Protein AF-A0A2X3B2H8-F1 (afdb_monomer)

Radius of gyration: 22.56 Å; Cα contacts (8 Å, |Δi|>4): 554; chains: 1; bounding box: 73×49×59 Å

Mean predicted aligned error: 7.88 Å

pLDDT: mean 84.4, std 15.18, range [26.89, 98.62]

Foldseek 3Di:
DDWDKAFADPVQDLPDPLNVQLLPPVDCHLLVLLVLQVQLDPDDPVPLSVQQVVLSPPSPRRIGTRDFDDKDKDKAQKWKAAQLGFTAHPVRHTDSQADSPADPVRSVVRVVVQVCLVPDDPVNDDDPVSVVLNVQVCCLPPPDPLSVVLLVLQADQVAAEEEQGDNVLVQVLCNLQWRLLQVVVVVVVCVVVVHDHAYEDHACDPVCVVSCVFPPVVSCVLVPPDPVRYRYRGSHMGMGGGYIYMGTNRRHPSSLVSLVSLLVVLADPPDDEPDQAEEAACCVPPPDHDPCSVVVVCCCCVPVVYDYDHPVVHGSSNLLNHQCSHPHYHYPDDSSLSSCCSYVVSDSPPPDDDDDDDDDDD

Structure (mmCIF, N/CA/C/O backbone):
data_AF-A0A2X3B2H8-F1
#
_entry.id   AF-A0A2X3B2H8-F1
#
loop_
_atom_site.group_PDB
_atom_site.id
_atom_site.type_symbol
_atom_site.label_atom_id
_atom_site.label_alt_id
_atom_site.label_comp_id
_atom_site.label_asym_id
_atom_site.label_entity_id
_atom_site.label_seq_id
_atom_site.pdbx_PDB_ins_code
_atom_site.Cartn_x
_atom_site.Cartn_y
_atom_site.Cartn_z
_atom_site.occupancy
_atom_site.B_iso_or_equiv
_atom_site.auth_seq_id
_atom_site.auth_comp_id
_atom_site.auth_asym_id
_atom_site.auth_atom_id
_atom_site.pdbx_PDB_model_num
ATOM 1 N N . MET A 1 1 ? -15.116 17.235 -11.553 1.00 64.19 1 MET A N 1
ATOM 2 C CA . MET A 1 1 ? -14.410 17.455 -10.276 1.00 64.19 1 MET A CA 1
ATOM 3 C C . MET A 1 1 ? -15.255 16.810 -9.208 1.00 64.19 1 MET A C 1
ATOM 5 O O . MET A 1 1 ? -16.458 17.036 -9.219 1.00 64.19 1 MET A O 1
ATOM 9 N N . GLU A 1 2 ? -14.666 15.953 -8.384 1.00 76.06 2 GLU A N 1
ATOM 10 C CA . GLU A 1 2 ? -15.406 15.269 -7.326 1.00 76.06 2 GLU A CA 1
ATOM 11 C C . GLU A 1 2 ? -15.350 16.111 -6.047 1.00 76.06 2 GLU A C 1
ATOM 13 O O . GLU A 1 2 ? -14.304 16.647 -5.684 1.00 76.06 2 GLU A O 1
ATOM 18 N N . ILE A 1 3 ? -16.495 16.259 -5.386 1.00 82.19 3 ILE A N 1
ATOM 19 C CA . ILE A 1 3 ? -16.625 16.943 -4.100 1.00 82.19 3 ILE A CA 1
ATOM 20 C C . ILE A 1 3 ? -17.168 15.914 -3.115 1.00 82.19 3 ILE A C 1
ATOM 22 O O . ILE A 1 3 ? -18.206 15.299 -3.366 1.00 82.19 3 ILE A O 1
ATOM 26 N N . LEU A 1 4 ? -16.477 15.734 -1.991 1.00 82.94 4 LEU A N 1
ATOM 27 C CA . LEU A 1 4 ? -16.984 14.958 -0.870 1.00 82.94 4 LEU A CA 1
ATOM 28 C C . LEU A 1 4 ? -17.800 15.878 0.034 1.00 82.94 4 LEU A C 1
ATOM 30 O O . LEU A 1 4 ? -17.254 16.774 0.676 1.00 82.94 4 LEU A O 1
ATOM 34 N N . THR A 1 5 ? -19.101 15.622 0.129 1.00 86.19 5 THR A N 1
ATOM 35 C CA . THR A 1 5 ? -19.966 16.323 1.078 1.00 86.19 5 THR A CA 1
ATOM 36 C C . THR A 1 5 ? -19.960 15.601 2.422 1.00 86.19 5 THR A C 1
ATOM 38 O O . THR A 1 5 ? -20.491 14.495 2.547 1.00 86.19 5 THR A O 1
ATOM 41 N N . ILE A 1 6 ? -19.408 16.240 3.453 1.00 84.38 6 ILE A N 1
ATOM 42 C CA . ILE A 1 6 ? -19.521 15.770 4.837 1.00 84.38 6 ILE A CA 1
ATOM 43 C C . ILE A 1 6 ? -20.674 16.500 5.515 1.00 84.38 6 ILE A C 1
ATOM 45 O O . ILE A 1 6 ? -20.677 17.725 5.591 1.00 84.38 6 ILE A O 1
ATOM 49 N N . LYS A 1 7 ? -21.632 15.739 6.059 1.00 89.06 7 LYS A N 1
ATOM 50 C CA . LYS A 1 7 ? -22.729 16.267 6.877 1.00 89.06 7 LYS A CA 1
ATOM 51 C C . LYS A 1 7 ? -22.585 15.819 8.328 1.00 89.06 7 LYS A C 1
ATOM 53 O O . LYS A 1 7 ? -22.690 14.632 8.632 1.00 89.06 7 LYS A O 1
ATOM 58 N N . ILE A 1 8 ? -22.419 16.778 9.231 1.00 85.88 8 ILE A N 1
ATOM 59 C CA . ILE A 1 8 ? -22.395 16.534 10.672 1.00 85.88 8 ILE A CA 1
ATOM 60 C C . ILE A 1 8 ? -23.821 16.348 11.178 1.00 85.88 8 ILE A C 1
ATOM 62 O O . ILE A 1 8 ? -24.691 17.192 10.963 1.00 85.88 8 ILE A O 1
ATOM 66 N N . ASN A 1 9 ? -24.058 15.229 11.861 1.00 84.94 9 ASN A N 1
ATOM 67 C CA . ASN A 1 9 ? -25.374 14.887 12.384 1.00 84.94 9 ASN A CA 1
ATOM 68 C C . ASN A 1 9 ? -25.854 15.928 13.408 1.00 84.94 9 ASN A C 1
ATOM 70 O O . ASN A 1 9 ? -25.083 16.350 14.271 1.00 84.94 9 ASN A O 1
ATOM 74 N N . ASP A 1 10 ? -27.138 16.286 13.361 1.00 87.69 10 ASP A N 1
ATOM 75 C CA . ASP A 1 10 ? -27.751 17.261 14.276 1.00 87.69 10 ASP A CA 1
ATOM 76 C C . ASP A 1 10 ? -27.688 16.831 15.748 1.00 87.69 10 ASP A C 1
ATOM 78 O O . ASP A 1 10 ? -27.752 17.663 16.648 1.00 87.69 10 ASP A O 1
ATOM 82 N N . LYS A 1 11 ? -27.467 15.534 15.999 1.00 88.25 11 LYS A N 1
ATOM 83 C CA . LYS A 1 11 ? -27.213 14.978 17.333 1.00 88.25 11 LYS A CA 1
ATOM 84 C C . LYS A 1 11 ? -25.879 15.392 17.947 1.00 88.25 11 LYS A C 1
ATOM 86 O O . LYS A 1 11 ? -25.702 15.158 19.134 1.00 88.25 11 LYS A O 1
ATOM 91 N N . ILE A 1 12 ? -24.945 15.938 17.168 1.00 85.50 12 ILE A N 1
ATOM 92 C CA . ILE A 1 12 ? -23.677 16.469 17.675 1.00 85.50 12 ILE A CA 1
ATOM 93 C C . ILE A 1 12 ? -23.891 17.966 17.969 1.00 85.50 12 ILE A C 1
ATOM 95 O O . ILE A 1 12 ? -24.077 18.747 17.021 1.00 85.50 12 ILE A O 1
ATOM 99 N N . PRO A 1 13 ? -23.908 18.381 19.252 1.00 89.62 13 PRO A N 1
ATOM 100 C CA . PRO A 1 13 ? -24.106 19.776 19.638 1.00 89.62 13 PRO A CA 1
ATOM 101 C C . PRO A 1 13 ? -22.947 20.664 19.179 1.00 89.62 13 PRO A C 1
ATOM 103 O O . PRO A 1 13 ? -21.795 20.233 19.189 1.00 89.62 13 PRO A O 1
ATOM 106 N N . PHE A 1 14 ? -23.233 21.917 18.818 1.00 88.31 14 PHE A N 1
ATOM 107 C CA . PHE A 1 14 ? -22.214 22.874 18.353 1.00 88.31 14 PHE A CA 1
ATOM 108 C C . PHE A 1 14 ? -21.137 23.180 19.410 1.00 88.31 14 PHE A C 1
ATOM 110 O O . PHE A 1 14 ? -20.013 23.550 19.077 1.00 88.31 14 PHE A O 1
ATOM 117 N N . ASP A 1 15 ? -21.481 23.049 20.686 1.00 87.94 15 ASP A N 1
ATOM 118 C CA . ASP A 1 15 ? -20.627 23.313 21.841 1.00 87.94 15 ASP A CA 1
ATOM 119 C C . ASP A 1 15 ? -19.861 22.078 22.341 1.00 87.94 15 ASP A C 1
ATOM 121 O O . ASP A 1 15 ? -18.976 22.223 23.193 1.00 87.94 15 ASP A O 1
ATOM 125 N N . SER A 1 16 ? -20.136 20.899 21.777 1.00 88.00 16 SER A N 1
ATOM 126 C CA . SER A 1 16 ? -19.435 19.654 22.098 1.00 88.00 16 SER A CA 1
ATOM 127 C C . SER A 1 16 ? -17.955 19.691 21.695 1.00 88.00 16 SER A C 1
ATOM 129 O O . SER A 1 16 ? -17.546 20.432 20.792 1.00 88.00 16 SER A O 1
ATOM 131 N N . LEU A 1 17 ? -17.132 18.889 22.376 1.00 83.38 17 LEU A N 1
ATOM 132 C CA . LEU A 1 17 ? -15.704 18.773 22.063 1.00 83.38 17 LEU A CA 1
ATOM 133 C C . LEU A 1 17 ? -15.495 18.146 20.683 1.00 83.38 17 LEU A C 1
ATOM 135 O O . LEU A 1 17 ? -14.617 18.575 19.939 1.00 83.38 17 LEU A O 1
ATOM 139 N N . GLU A 1 18 ? -16.343 17.186 20.326 1.00 81.19 18 GLU A N 1
ATOM 140 C CA . GLU A 1 18 ? -16.384 16.529 19.028 1.00 81.19 18 GLU A CA 1
ATOM 141 C C . GLU A 1 18 ? -16.570 17.564 17.922 1.00 81.19 18 GLU A C 1
ATOM 143 O O . GLU A 1 18 ? -15.759 17.636 17.000 1.00 81.19 18 GLU A O 1
ATOM 148 N N . TYR A 1 19 ? -17.578 18.430 18.050 1.00 82.88 19 TYR A N 1
ATOM 149 C CA . TYR A 1 19 ? -17.860 19.446 17.044 1.00 82.88 19 TYR A CA 1
ATOM 150 C C . TYR A 1 19 ? -16.743 20.482 16.919 1.00 82.88 19 TYR A C 1
ATOM 152 O O . TYR A 1 19 ? -16.319 20.820 15.813 1.00 82.88 19 TYR A O 1
ATOM 160 N N . LYS A 1 20 ? -16.232 20.966 18.057 1.00 82.94 20 LYS A N 1
ATOM 161 C CA . LYS A 1 20 ? -15.119 21.923 18.091 1.00 82.94 20 LYS A CA 1
ATOM 162 C C . LYS A 1 20 ? -13.852 21.335 17.467 1.00 82.94 20 LYS A C 1
ATOM 164 O O . LYS A 1 20 ? -13.145 22.050 16.765 1.00 82.94 20 LYS A O 1
ATOM 169 N N . SER A 1 21 ? -13.594 20.039 17.663 1.00 78.56 21 SER A N 1
ATOM 170 C CA . SER A 1 21 ? -12.392 19.377 17.142 1.00 78.56 21 SER A CA 1
ATOM 171 C C . SER A 1 21 ? -12.317 19.326 15.613 1.00 78.56 21 SER A C 1
ATOM 173 O O . SER A 1 21 ? -11.219 19.358 15.068 1.00 78.56 21 SER A O 1
ATOM 175 N N . LEU A 1 22 ? -13.459 19.324 14.913 1.00 72.81 22 LEU A N 1
ATOM 176 C CA . LEU A 1 22 ? -13.512 19.335 13.442 1.00 72.81 22 LEU A CA 1
ATOM 177 C C . LEU A 1 22 ? -12.922 20.616 12.831 1.00 72.81 22 LEU A C 1
ATOM 179 O O . LEU A 1 22 ? -12.554 20.628 11.656 1.00 72.81 22 LEU A O 1
ATOM 183 N N . ARG A 1 23 ? -12.866 21.685 13.630 1.00 70.50 23 ARG A N 1
ATOM 184 C CA . ARG A 1 23 ? -12.464 23.043 13.241 1.00 70.50 23 ARG A CA 1
ATOM 185 C C . ARG A 1 23 ? -11.241 23.540 14.001 1.00 70.50 23 ARG A C 1
ATOM 187 O O . ARG A 1 23 ? -10.906 24.714 13.915 1.00 70.50 23 ARG A O 1
ATOM 194 N N . ASP A 1 24 ? -10.624 22.672 14.792 1.00 72.44 24 ASP A N 1
ATOM 195 C CA . ASP A 1 24 ? -9.432 23.020 15.546 1.00 72.44 24 ASP A CA 1
ATOM 196 C C . ASP A 1 24 ? -8.256 23.152 14.574 1.00 72.44 24 ASP A C 1
ATOM 198 O O . ASP A 1 24 ? -7.772 22.158 14.030 1.00 72.44 24 ASP A O 1
ATOM 202 N N . GLU A 1 25 ? -7.818 24.389 14.345 1.00 65.88 25 GLU A N 1
ATOM 203 C CA . GLU A 1 25 ? -6.697 24.722 13.458 1.00 65.88 25 GLU A CA 1
ATOM 204 C C . GLU A 1 25 ? -5.376 24.088 13.923 1.00 65.88 25 GLU A C 1
ATOM 206 O O . GLU A 1 25 ? -4.474 23.882 13.115 1.00 65.88 25 GLU A O 1
ATOM 211 N N . ASN A 1 26 ? -5.269 23.719 15.208 1.00 65.38 26 ASN A N 1
ATOM 212 C CA . ASN A 1 26 ? -4.087 23.056 15.761 1.00 65.38 26 ASN A CA 1
ATOM 213 C C . ASN A 1 26 ? -4.102 21.533 15.569 1.00 65.38 26 ASN A C 1
ATOM 215 O O . ASN A 1 26 ? -3.138 20.857 15.933 1.00 65.38 26 ASN A O 1
ATOM 219 N N . LYS A 1 27 ? -5.191 20.967 15.038 1.00 65.50 27 LYS A N 1
ATOM 220 C CA . LYS A 1 27 ? -5.318 19.532 14.761 1.00 65.50 27 LYS A CA 1
ATOM 221 C C . LYS A 1 27 ? -5.285 19.281 13.261 1.00 65.50 27 LYS A C 1
ATOM 223 O O . LYS A 1 27 ? -5.570 20.161 12.453 1.00 65.50 27 LYS A O 1
ATOM 228 N N . HIS A 1 28 ? -4.985 18.042 12.873 1.00 63.53 28 HIS A N 1
ATOM 229 C CA . HIS A 1 28 ? -5.178 17.570 11.500 1.00 63.53 28 HIS A CA 1
ATOM 230 C C . HIS A 1 28 ? -6.684 17.463 11.179 1.00 63.53 28 HIS A C 1
ATOM 232 O O . HIS A 1 28 ? -7.234 16.374 11.048 1.00 63.53 28 HIS A O 1
ATOM 238 N N . GLY A 1 29 ? -7.363 18.610 11.121 1.00 67.06 29 GLY A N 1
ATOM 239 C CA . GLY A 1 29 ? -8.790 18.733 10.852 1.00 67.06 29 GLY A CA 1
ATOM 240 C C . GLY A 1 29 ? -9.123 18.633 9.364 1.00 67.06 29 GLY A C 1
ATOM 241 O O . GLY A 1 29 ? -8.260 18.399 8.514 1.00 67.06 29 GLY A O 1
ATOM 242 N N . ILE A 1 30 ? -10.399 18.857 9.044 1.00 71.94 30 ILE A N 1
ATOM 243 C CA . ILE A 1 30 ? -10.940 18.738 7.680 1.00 71.94 30 ILE A CA 1
ATOM 244 C C . ILE A 1 30 ? -10.166 19.617 6.686 1.00 71.94 30 ILE A C 1
ATOM 246 O O . ILE A 1 30 ? -9.825 19.158 5.597 1.00 71.94 30 ILE A O 1
ATOM 250 N N . LEU A 1 31 ? -9.831 20.851 7.081 1.00 69.44 31 LEU A N 1
ATOM 251 C CA . LEU A 1 31 ? -9.093 21.786 6.230 1.00 69.44 31 LEU A CA 1
ATOM 252 C C . LEU A 1 31 ? -7.681 21.288 5.921 1.00 69.44 31 LEU A C 1
ATOM 254 O O . LEU A 1 31 ? -7.255 21.301 4.772 1.00 69.44 31 LEU A O 1
ATOM 258 N N . HIS A 1 32 ? -6.966 20.799 6.937 1.00 72.06 32 HIS A N 1
ATOM 259 C CA . HIS A 1 32 ? -5.622 20.258 6.762 1.00 72.06 32 HIS A CA 1
ATOM 260 C C . HIS A 1 32 ? -5.644 19.021 5.856 1.00 72.06 32 HIS A C 1
ATOM 262 O O . HIS A 1 32 ? -4.783 18.878 4.994 1.00 72.06 32 HIS A O 1
ATOM 268 N N . ALA A 1 33 ? -6.631 18.134 6.018 1.00 68.94 33 ALA A N 1
ATOM 269 C CA . ALA A 1 33 ? -6.821 16.983 5.138 1.00 68.94 33 ALA A CA 1
ATOM 270 C C . ALA A 1 33 ? -7.074 17.412 3.680 1.00 68.94 33 ALA A C 1
ATOM 272 O O . ALA A 1 33 ? -6.418 16.900 2.772 1.00 68.94 33 ALA A O 1
ATOM 273 N N . ALA A 1 34 ? -7.949 18.399 3.468 1.00 70.81 34 ALA A N 1
ATOM 274 C CA . ALA A 1 34 ? -8.248 18.953 2.151 1.00 70.81 34 ALA A CA 1
ATOM 275 C C . ALA A 1 34 ? -7.025 19.621 1.505 1.00 70.81 34 ALA A C 1
ATOM 277 O O . ALA A 1 34 ? -6.717 19.326 0.357 1.00 70.81 34 ALA A O 1
ATOM 278 N N . TYR A 1 35 ? -6.278 20.448 2.244 1.00 69.94 35 TYR A N 1
ATOM 279 C CA . TYR A 1 35 ? -5.044 21.077 1.758 1.00 69.94 35 TYR A CA 1
ATOM 280 C C . TYR A 1 35 ? -3.958 20.058 1.432 1.00 69.94 35 TYR A C 1
ATOM 282 O O . TYR A 1 35 ? -3.281 20.160 0.410 1.00 69.94 35 TYR A O 1
ATOM 290 N N . TYR A 1 36 ? -3.806 19.041 2.278 1.00 67.06 36 TYR A N 1
ATOM 291 C CA . TYR A 1 36 ? -2.850 17.972 2.027 1.00 67.06 36 TYR A CA 1
ATOM 292 C C . TYR A 1 36 ? -3.210 17.183 0.763 1.00 67.06 36 TYR A C 1
ATOM 294 O O . TYR A 1 36 ? -2.321 16.828 -0.005 1.00 67.06 36 TYR A O 1
ATOM 302 N N . GLY A 1 37 ? -4.505 16.933 0.532 1.00 62.69 37 GLY A N 1
ATOM 303 C CA . GLY A 1 37 ? -5.024 16.382 -0.721 1.00 62.69 37 GLY A CA 1
ATOM 304 C C . GLY A 1 37 ? -4.905 17.347 -1.907 1.00 62.69 37 GLY A C 1
ATOM 305 O O . GLY A 1 37 ? -4.707 16.911 -3.034 1.00 62.69 37 GLY A O 1
ATOM 306 N N . ALA A 1 38 ? -4.983 18.658 -1.682 1.00 59.19 38 ALA A N 1
ATOM 307 C CA . ALA A 1 38 ? -4.857 19.668 -2.728 1.00 59.19 38 ALA A CA 1
ATOM 308 C C . ALA A 1 38 ? -3.441 19.733 -3.307 1.00 59.19 38 ALA A C 1
ATOM 310 O O . ALA A 1 38 ? -3.270 19.740 -4.523 1.00 59.19 38 ALA A O 1
ATOM 311 N N . ASN A 1 39 ? -2.435 19.659 -2.435 1.00 60.81 39 ASN A N 1
ATOM 312 C CA . ASN A 1 39 ? -1.020 19.743 -2.798 1.00 60.81 39 ASN A CA 1
ATOM 313 C C . ASN A 1 39 ? -0.466 18.474 -3.474 1.00 60.81 39 ASN A C 1
ATOM 315 O O . ASN A 1 39 ? 0.738 18.375 -3.706 1.00 60.81 39 ASN A O 1
ATOM 319 N N . THR A 1 40 ? -1.303 17.474 -3.771 1.00 58.94 40 THR A N 1
ATOM 320 C CA . THR A 1 40 ? -0.878 16.248 -4.470 1.00 58.94 40 THR A CA 1
ATOM 321 C C . THR A 1 40 ? -0.840 16.405 -5.991 1.00 58.94 40 THR A C 1
ATOM 323 O O . THR A 1 40 ? -0.353 15.515 -6.689 1.00 58.94 40 THR A O 1
ATOM 326 N N . THR A 1 41 ? -1.343 17.529 -6.506 1.00 61.75 41 THR A N 1
ATOM 327 C CA . THR A 1 41 ? -1.455 17.835 -7.936 1.00 61.75 41 THR A CA 1
ATOM 328 C C . THR A 1 41 ? -1.178 19.313 -8.194 1.00 61.75 41 THR A C 1
ATOM 330 O O . THR A 1 41 ? -1.512 20.138 -7.352 1.00 61.75 41 THR A O 1
ATOM 333 N N . ASN A 1 42 ? -0.714 19.664 -9.394 1.00 63.75 42 ASN A N 1
ATOM 334 C CA . ASN A 1 42 ? -0.556 21.061 -9.830 1.00 63.75 42 ASN A CA 1
ATOM 335 C C . ASN A 1 42 ? -1.877 21.714 -10.299 1.00 63.75 42 ASN A C 1
ATOM 337 O O . ASN A 1 42 ? -1.853 22.657 -11.087 1.00 63.75 42 ASN A O 1
ATOM 341 N N . GLU A 1 43 ? -3.031 21.187 -9.887 1.00 69.75 43 GLU A N 1
ATOM 342 C CA . GLU A 1 43 ? -4.330 21.765 -10.239 1.00 69.75 43 GLU A CA 1
ATOM 343 C C . GLU A 1 43 ? -4.610 22.999 -9.372 1.00 69.75 43 GLU A C 1
ATOM 345 O O . GLU A 1 43 ? -4.495 22.933 -8.148 1.00 69.75 43 GLU A O 1
ATOM 350 N N . ASP A 1 44 ? -5.020 24.108 -9.998 1.00 76.38 44 ASP A N 1
ATOM 351 C CA . ASP A 1 44 ? -5.541 25.265 -9.266 1.00 76.38 44 ASP A CA 1
ATOM 352 C C . ASP A 1 44 ? -6.908 24.913 -8.670 1.00 76.38 44 ASP A C 1
ATOM 354 O O . ASP A 1 44 ? -7.828 24.508 -9.382 1.00 76.38 44 ASP A O 1
ATOM 358 N N . ARG A 1 45 ? -7.003 25.031 -7.344 1.00 76.25 45 ARG A N 1
ATOM 359 C CA . ARG A 1 45 ? -8.194 24.729 -6.535 1.00 76.25 45 ARG A CA 1
ATOM 360 C C . ARG A 1 45 ? -8.504 25.846 -5.548 1.00 76.25 45 ARG A C 1
ATOM 362 O O . ARG A 1 45 ? -9.110 25.622 -4.499 1.00 76.25 45 ARG A O 1
ATOM 369 N N . SER A 1 46 ? -8.016 27.049 -5.841 1.00 81.56 46 SER A N 1
ATOM 370 C CA . SER A 1 46 ? -8.098 28.187 -4.927 1.00 81.56 46 SER A CA 1
ATOM 371 C C . SER A 1 46 ? -9.552 28.529 -4.594 1.00 81.56 46 SER A C 1
ATOM 373 O O . SER A 1 46 ? -9.858 28.880 -3.458 1.00 81.56 46 SER A O 1
ATOM 375 N N . GLN A 1 47 ? -10.471 28.369 -5.553 1.00 85.31 47 GLN A N 1
ATOM 376 C CA . GLN A 1 47 ? -11.891 28.660 -5.349 1.00 85.31 47 GLN A CA 1
ATOM 377 C C . GLN A 1 47 ? -12.562 27.647 -4.414 1.00 85.31 47 GLN A C 1
ATOM 379 O O . GLN A 1 47 ? -13.257 28.035 -3.478 1.00 85.31 47 GLN A O 1
ATOM 384 N N . GLU A 1 48 ? -12.337 26.352 -4.622 1.00 85.31 48 GLU A N 1
ATOM 385 C CA . GLU A 1 48 ? -12.929 25.283 -3.816 1.00 85.31 48 GLU A CA 1
ATOM 386 C C . GLU A 1 48 ? -12.384 25.285 -2.392 1.00 85.31 48 GLU A C 1
ATOM 388 O O . GLU A 1 48 ? -13.136 25.120 -1.430 1.00 85.31 48 GLU A O 1
ATOM 393 N N . LEU A 1 49 ? -11.077 25.514 -2.250 1.00 84.38 49 LEU A N 1
ATOM 394 C CA . LEU A 1 49 ? -10.453 25.683 -0.944 1.00 84.38 49 LEU A CA 1
ATOM 395 C C . LEU A 1 49 ? -11.026 26.910 -0.233 1.00 84.38 49 LEU A C 1
ATOM 397 O O . LEU A 1 49 ? -11.349 26.816 0.948 1.00 84.38 49 LEU A O 1
ATOM 401 N N . GLN A 1 50 ? -11.269 28.013 -0.949 1.00 87.69 50 GLN A N 1
ATOM 402 C CA . GLN A 1 50 ? -11.903 29.192 -0.363 1.00 87.69 50 GLN A CA 1
ATOM 403 C C . GLN A 1 50 ? -13.335 28.917 0.123 1.00 87.69 50 GLN A C 1
ATOM 405 O O . GLN A 1 50 ? -13.726 29.427 1.175 1.00 87.69 50 GLN A O 1
ATOM 410 N N . ILE A 1 51 ? -14.113 28.111 -0.610 1.00 88.69 51 ILE A N 1
ATOM 411 C CA . ILE A 1 51 ? -15.451 27.673 -0.180 1.00 88.69 51 ILE A CA 1
ATOM 412 C C . ILE A 1 51 ? -15.347 26.878 1.124 1.00 88.69 51 ILE A C 1
ATOM 414 O O . ILE A 1 51 ? -16.000 27.236 2.104 1.00 88.69 51 ILE A O 1
ATOM 418 N N . LEU A 1 52 ? -14.483 25.859 1.168 1.00 87.88 52 LEU A N 1
ATOM 419 C CA . LEU A 1 52 ? -14.298 25.035 2.363 1.00 87.88 52 LEU A CA 1
ATOM 420 C C . LEU A 1 52 ? -13.813 25.860 3.565 1.00 87.88 52 LEU A C 1
ATOM 422 O O . LEU A 1 52 ? -14.276 25.665 4.688 1.00 87.88 52 LEU A O 1
ATOM 426 N N . GLU A 1 53 ? -12.905 26.811 3.350 1.00 87.38 53 GLU A N 1
ATOM 427 C CA . GLU A 1 53 ? -12.464 27.731 4.397 1.00 87.38 53 GLU A CA 1
ATOM 428 C C . GLU A 1 53 ? -13.613 28.561 4.968 1.00 87.38 53 GLU A C 1
ATOM 430 O O . GLU A 1 53 ? -13.700 28.742 6.184 1.00 87.38 53 GLU A O 1
ATOM 435 N N . ASN A 1 54 ? -14.495 29.069 4.106 1.00 90.00 54 ASN A N 1
ATOM 436 C CA . ASN A 1 54 ? -15.654 29.846 4.534 1.00 90.00 54 ASN A CA 1
ATOM 437 C C . ASN A 1 54 ? -16.624 28.984 5.355 1.00 90.00 54 ASN A C 1
ATOM 439 O O . ASN A 1 54 ? -17.121 29.433 6.388 1.00 90.00 54 ASN A O 1
ATOM 443 N N . GLU A 1 55 ? -16.835 27.729 4.954 1.00 90.44 55 GLU A N 1
ATOM 444 C CA . GLU A 1 55 ? -17.657 26.762 5.692 1.00 90.44 55 GLU A CA 1
ATOM 445 C C . GLU A 1 55 ? -17.062 26.419 7.063 1.00 90.44 55 GLU A C 1
ATOM 447 O O . GLU A 1 55 ? -17.783 26.323 8.054 1.00 90.44 55 GLU A O 1
ATOM 452 N N . ILE A 1 56 ? -15.741 26.272 7.162 1.00 85.31 56 ILE A N 1
ATOM 453 C CA . ILE A 1 56 ? -15.061 25.984 8.433 1.00 85.31 56 ILE A CA 1
ATOM 454 C C . ILE A 1 56 ? -15.103 27.186 9.382 1.00 85.31 56 ILE A C 1
ATOM 456 O O . ILE A 1 56 ? -15.287 27.000 10.590 1.00 85.31 56 ILE A O 1
ATOM 460 N N . LYS A 1 57 ? -15.005 28.408 8.845 1.00 87.12 57 LYS A N 1
ATOM 461 C CA . LYS A 1 57 ? -15.142 29.659 9.610 1.00 87.12 57 LYS A CA 1
ATOM 462 C C . LYS A 1 57 ? -16.570 29.885 10.118 1.00 87.12 57 LYS A C 1
ATOM 464 O O . LYS A 1 57 ? -16.743 30.466 11.194 1.00 87.12 57 LYS A O 1
ATOM 469 N N . ASP A 1 58 ? -17.595 29.421 9.401 1.00 89.38 58 ASP A N 1
ATOM 470 C CA . ASP A 1 58 ? -18.979 29.519 9.868 1.00 89.38 58 ASP A CA 1
ATOM 471 C C . ASP A 1 58 ? -19.218 28.606 11.079 1.00 89.38 58 ASP A C 1
ATOM 473 O O . ASP A 1 58 ? -19.321 27.380 10.985 1.00 89.38 58 ASP A O 1
ATOM 477 N N . LYS A 1 59 ? -19.421 29.226 12.249 1.00 86.25 59 LYS A N 1
ATOM 478 C CA . LYS A 1 59 ? -19.644 28.516 13.512 1.00 86.25 59 LYS A CA 1
ATOM 479 C C . LYS A 1 59 ? -20.873 27.594 13.506 1.00 86.25 59 LYS A C 1
ATOM 481 O O . LYS A 1 59 ? -20.921 26.683 14.335 1.00 86.25 59 LYS A O 1
ATOM 486 N N . LYS A 1 60 ? -21.813 27.767 12.575 1.00 88.81 60 LYS A N 1
ATOM 487 C CA . LYS A 1 60 ? -23.049 26.981 12.462 1.00 88.81 60 LYS A CA 1
ATOM 488 C C . LYS A 1 60 ? -23.078 26.018 11.266 1.00 88.81 60 LYS A C 1
ATOM 490 O O . LYS A 1 60 ? -24.023 25.235 11.167 1.00 88.81 60 LYS A O 1
ATOM 495 N N . ALA A 1 61 ? -22.057 26.011 10.407 1.00 89.88 61 ALA A N 1
ATOM 496 C CA . ALA A 1 61 ? -21.996 25.116 9.252 1.00 89.88 61 ALA A CA 1
ATOM 497 C C . ALA A 1 61 ? -21.912 23.635 9.645 1.00 89.88 61 ALA A C 1
ATOM 499 O O . ALA A 1 61 ? -20.944 23.198 10.267 1.00 89.88 61 ALA A O 1
ATOM 500 N N . ARG A 1 62 ? -22.909 22.852 9.225 1.00 89.12 62 ARG A N 1
ATOM 501 C CA . ARG A 1 62 ? -22.961 21.388 9.400 1.00 89.12 62 ARG A CA 1
ATOM 502 C C . ARG A 1 62 ? -22.606 20.611 8.138 1.00 89.12 62 ARG A C 1
ATOM 504 O O . ARG A 1 62 ? -22.595 19.383 8.175 1.00 89.12 62 ARG A O 1
ATOM 511 N N . ILE A 1 63 ? -22.388 21.311 7.033 1.00 90.56 63 ILE A N 1
ATOM 512 C CA . ILE A 1 63 ? -22.091 20.731 5.730 1.00 90.56 63 ILE A CA 1
ATOM 513 C C . ILE A 1 63 ? -20.749 21.298 5.288 1.00 90.56 63 ILE A C 1
ATOM 515 O O . ILE A 1 63 ? -20.561 22.510 5.351 1.00 90.56 63 ILE A O 1
ATOM 519 N N . PHE A 1 64 ? -19.849 20.412 4.876 1.00 88.00 64 PHE A N 1
ATOM 520 C CA . PHE A 1 64 ? -18.535 20.761 4.355 1.00 88.00 64 PHE A CA 1
ATOM 521 C C . PHE A 1 64 ? -18.356 20.135 2.977 1.00 88.00 64 PHE A C 1
ATOM 523 O O . PHE A 1 64 ? -18.604 18.936 2.809 1.00 88.00 64 PHE A O 1
ATOM 530 N N . HIS A 1 65 ? -17.911 20.931 2.013 1.00 88.19 65 HIS A N 1
ATOM 531 C CA . HIS A 1 65 ? -17.615 20.509 0.652 1.00 88.19 65 HIS A CA 1
ATOM 532 C C . HIS A 1 65 ? -16.107 20.372 0.492 1.00 88.19 65 HIS A C 1
ATOM 534 O O . HIS A 1 65 ? -15.384 21.341 0.279 1.00 88.19 65 HIS A O 1
ATOM 540 N N . ILE A 1 66 ? -15.622 19.140 0.617 1.00 84.31 66 ILE A N 1
ATOM 541 C CA . ILE A 1 66 ? -14.196 18.846 0.532 1.00 84.31 66 ILE A CA 1
ATOM 542 C C . ILE A 1 66 ? -13.847 18.549 -0.928 1.00 84.31 66 ILE A C 1
ATOM 544 O O . ILE A 1 66 ? -14.359 17.565 -1.474 1.00 84.31 66 ILE A O 1
ATOM 548 N N . PRO A 1 67 ? -12.979 19.348 -1.571 1.00 80.19 67 PRO A N 1
ATOM 549 C CA . PRO A 1 67 ? -12.509 19.031 -2.910 1.00 80.19 67 PRO A CA 1
ATOM 550 C C . PRO A 1 67 ? -11.678 17.744 -2.879 1.00 80.19 67 PRO A C 1
ATOM 552 O O . PRO A 1 67 ? -10.735 17.616 -2.095 1.00 80.19 67 PRO A O 1
ATOM 555 N N . ILE A 1 68 ? -12.031 16.785 -3.735 1.00 78.44 68 ILE A N 1
ATOM 556 C CA . ILE A 1 68 ? -11.298 15.527 -3.892 1.00 78.44 68 ILE A CA 1
ATOM 557 C C . ILE A 1 68 ? -10.272 15.710 -5.021 1.00 78.44 68 ILE A C 1
ATOM 559 O O . ILE A 1 68 ? -10.664 16.089 -6.133 1.00 78.44 68 ILE A O 1
ATOM 563 N N . PRO A 1 69 ? -8.972 15.452 -4.784 1.00 73.75 69 PRO A N 1
ATOM 564 C CA . PRO A 1 69 ? -7.975 15.509 -5.837 1.00 73.75 69 PRO A CA 1
ATOM 565 C C . PRO A 1 69 ? -8.280 14.558 -6.986 1.00 73.75 69 PRO A C 1
ATOM 567 O O . PRO A 1 69 ? -8.611 13.390 -6.779 1.00 73.75 69 PRO A O 1
ATOM 570 N N . ARG A 1 70 ? -8.081 15.035 -8.217 1.00 76.94 70 ARG A N 1
ATOM 571 C CA . ARG A 1 70 ? -8.001 14.131 -9.364 1.00 76.94 70 ARG A CA 1
ATOM 572 C C . ARG A 1 70 ? -6.675 13.393 -9.313 1.00 76.94 70 ARG A C 1
ATOM 574 O O . ARG A 1 70 ? -5.631 13.986 -9.058 1.00 76.94 70 ARG A O 1
ATOM 581 N N . TYR A 1 71 ? -6.710 12.100 -9.586 1.00 81.81 71 TYR A N 1
ATOM 582 C CA . TYR A 1 71 ? -5.490 11.370 -9.884 1.00 81.81 71 TYR A CA 1
ATOM 583 C C . TYR A 1 71 ? -5.108 11.595 -11.350 1.00 81.81 71 TYR A C 1
ATOM 585 O O . TYR A 1 71 ? -5.958 11.849 -12.206 1.00 81.81 71 TYR A O 1
ATOM 593 N N . THR A 1 72 ? -3.823 11.456 -11.649 1.00 84.25 72 THR A N 1
ATOM 594 C CA . THR A 1 72 ? -3.314 11.386 -13.018 1.00 84.25 72 THR A CA 1
ATOM 595 C C . THR A 1 72 ? -2.519 10.104 -13.199 1.00 84.25 72 THR A C 1
ATOM 597 O O . THR A 1 72 ? -1.865 9.624 -12.272 1.00 84.25 72 THR A O 1
ATOM 600 N N . ILE A 1 73 ? -2.589 9.534 -14.397 1.00 90.69 73 ILE A N 1
ATOM 601 C CA . ILE A 1 73 ? -1.686 8.466 -14.814 1.00 90.69 73 ILE A CA 1
ATOM 602 C C . ILE A 1 73 ? -0.511 9.158 -15.489 1.00 90.69 73 ILE A C 1
ATOM 604 O O . ILE A 1 73 ? -0.651 9.763 -16.550 1.00 90.69 73 ILE A O 1
ATOM 608 N N . CYS A 1 74 ? 0.629 9.128 -14.817 1.00 89.94 74 CYS A N 1
ATOM 609 C CA . CYS A 1 74 ? 1.875 9.680 -15.306 1.00 89.94 74 CYS A CA 1
ATOM 610 C C . CYS A 1 74 ? 2.558 8.664 -16.219 1.00 89.94 74 CYS A C 1
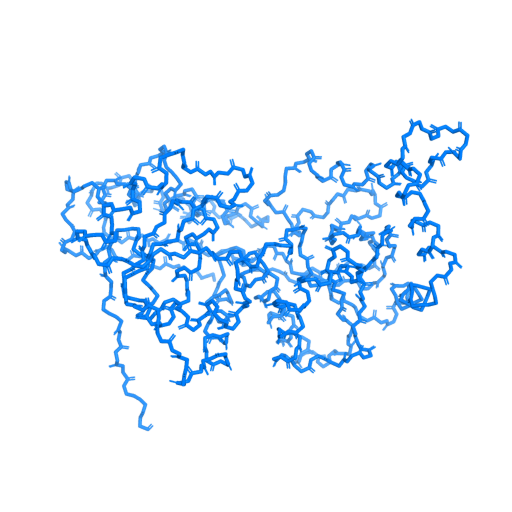ATOM 612 O O . CYS A 1 74 ? 2.543 7.464 -15.941 1.00 89.94 74 CYS A O 1
ATOM 614 N N . HIS A 1 75 ? 3.175 9.165 -17.285 1.00 93.62 75 HIS A N 1
ATOM 615 C CA . HIS A 1 75 ? 3.998 8.390 -18.200 1.00 93.62 75 HIS A CA 1
ATOM 616 C C . HIS A 1 75 ? 5.361 9.071 -18.338 1.00 93.62 75 HIS A C 1
ATOM 618 O O . HIS A 1 75 ? 5.439 10.237 -18.722 1.00 93.62 75 HIS A O 1
ATOM 624 N N . ASP A 1 76 ? 6.420 8.330 -18.028 1.00 92.38 76 ASP A N 1
ATOM 625 C CA . ASP A 1 76 ? 7.807 8.738 -18.199 1.00 92.38 76 ASP A CA 1
ATOM 626 C C . ASP A 1 76 ? 8.465 7.837 -19.261 1.00 92.38 76 ASP A C 1
ATOM 628 O O . ASP A 1 76 ? 8.610 6.622 -19.077 1.00 92.38 76 ASP A O 1
ATOM 632 N N . GLU A 1 77 ? 8.896 8.429 -20.380 1.00 94.69 77 GLU A N 1
ATOM 633 C CA . GLU A 1 77 ? 9.600 7.700 -21.449 1.00 94.69 77 GLU A CA 1
ATOM 634 C C . GLU A 1 77 ? 10.917 7.090 -20.949 1.00 94.69 77 GLU A C 1
ATOM 636 O O . GLU A 1 77 ? 11.292 5.984 -21.352 1.00 94.69 77 GLU A O 1
ATOM 641 N N . SER A 1 78 ? 11.588 7.803 -20.042 1.00 94.31 78 SER A N 1
ATOM 642 C CA . SER A 1 78 ? 12.794 7.391 -19.330 1.00 94.31 78 SER A CA 1
ATOM 643 C C . SER A 1 78 ? 12.767 7.937 -17.904 1.00 94.31 78 SER A C 1
ATOM 645 O O . SER A 1 78 ? 12.431 9.099 -17.670 1.00 94.31 78 SER A O 1
ATOM 647 N N . ALA A 1 79 ? 13.119 7.083 -16.948 1.00 93.38 79 ALA A N 1
ATOM 648 C CA . ALA A 1 79 ? 13.240 7.432 -15.542 1.00 93.38 79 ALA A CA 1
ATOM 649 C C . ALA A 1 79 ? 14.271 6.539 -14.839 1.00 93.38 79 ALA A C 1
ATOM 651 O O . ALA A 1 79 ? 14.682 5.489 -15.340 1.00 93.38 79 ALA A O 1
ATOM 652 N N . THR A 1 80 ? 14.658 6.922 -13.626 1.00 91.31 80 THR A N 1
ATOM 653 C CA . THR A 1 80 ? 15.379 6.061 -12.686 1.00 91.31 80 THR A CA 1
ATOM 654 C C . THR A 1 80 ? 14.479 5.741 -11.503 1.00 91.31 80 THR A C 1
ATOM 656 O O . THR A 1 80 ? 13.928 6.641 -10.880 1.00 91.31 80 THR A O 1
ATOM 659 N N . ILE A 1 81 ? 14.342 4.459 -11.174 1.00 90.12 81 ILE A N 1
ATOM 660 C CA . ILE A 1 81 ? 13.608 3.982 -10.005 1.00 90.12 81 ILE A CA 1
ATOM 661 C C . ILE A 1 81 ? 14.610 3.456 -8.986 1.00 90.12 81 ILE A C 1
ATOM 663 O O . ILE A 1 81 ? 15.464 2.637 -9.332 1.00 90.12 81 ILE A O 1
ATOM 667 N N . ASN A 1 82 ? 14.519 3.888 -7.732 1.00 86.62 82 ASN A N 1
ATOM 668 C CA . ASN A 1 82 ? 15.351 3.306 -6.680 1.00 86.62 82 ASN A CA 1
ATOM 669 C C . ASN A 1 82 ? 14.740 2.028 -6.086 1.00 86.62 82 ASN A C 1
ATOM 671 O O . ASN A 1 82 ? 13.592 1.670 -6.341 1.00 86.62 82 ASN A O 1
ATOM 675 N N . TYR A 1 83 ? 15.504 1.351 -5.232 1.00 83.81 83 TYR A N 1
ATOM 676 C CA . TYR A 1 83 ? 15.092 0.092 -4.607 1.00 83.81 83 TYR A CA 1
ATOM 677 C C . TYR A 1 83 ? 13.766 0.125 -3.832 1.00 83.81 83 TYR A C 1
ATOM 679 O O . TYR A 1 83 ? 13.199 -0.934 -3.601 1.00 83.81 83 TYR A O 1
ATOM 687 N N . ILE A 1 84 ? 13.268 1.284 -3.399 1.00 81.44 84 ILE A N 1
ATOM 688 C CA . ILE A 1 84 ? 12.005 1.398 -2.649 1.00 81.44 84 ILE A CA 1
ATOM 689 C C . ILE A 1 84 ? 10.879 2.036 -3.464 1.00 81.44 84 ILE A C 1
ATOM 691 O O . ILE A 1 84 ? 9.804 2.241 -2.917 1.00 81.44 84 ILE A O 1
ATOM 695 N N . GLY A 1 85 ? 11.089 2.303 -4.756 1.00 85.50 85 GLY A N 1
ATOM 696 C CA . GLY A 1 85 ? 10.044 2.820 -5.643 1.00 85.50 85 GLY A CA 1
ATOM 697 C C . GLY A 1 85 ? 9.998 4.344 -5.774 1.00 85.50 85 GLY A C 1
ATOM 698 O O . GLY A 1 85 ? 8.996 4.876 -6.231 1.00 85.50 85 GLY A O 1
ATOM 699 N N . PHE A 1 86 ? 11.053 5.085 -5.414 1.00 85.19 86 PHE A N 1
ATOM 700 C CA . PHE A 1 86 ? 11.129 6.494 -5.825 1.00 85.19 86 PHE A CA 1
ATOM 701 C C . PHE A 1 86 ? 11.442 6.600 -7.310 1.00 85.19 86 PHE A C 1
ATOM 703 O O . PHE A 1 86 ? 12.391 5.966 -7.771 1.00 85.19 86 PHE A O 1
ATOM 710 N N . VAL A 1 87 ? 10.704 7.462 -8.008 1.00 86.62 87 VAL A N 1
ATOM 711 C CA . VAL A 1 87 ? 10.941 7.810 -9.411 1.00 86.62 87 VAL A CA 1
ATOM 712 C C . VAL A 1 87 ? 11.719 9.119 -9.493 1.00 86.62 87 VAL A C 1
ATOM 714 O O . VAL A 1 87 ? 11.330 10.127 -8.902 1.00 86.62 87 VAL A O 1
ATOM 717 N N . TYR A 1 88 ? 12.796 9.108 -10.267 1.00 85.44 88 TYR A N 1
ATOM 718 C CA . TYR A 1 88 ? 13.615 10.264 -10.606 1.00 85.44 88 TYR A CA 1
ATOM 719 C C . TYR A 1 88 ? 13.607 10.448 -12.120 1.00 85.44 88 TYR A C 1
ATOM 721 O O . TYR A 1 88 ? 13.775 9.481 -12.868 1.00 85.44 88 TYR A O 1
ATOM 729 N N . LYS A 1 89 ? 13.427 11.687 -12.571 1.00 83.44 89 LYS A N 1
ATOM 730 C CA . LYS A 1 89 ? 13.558 12.050 -13.984 1.00 83.44 89 LYS A CA 1
ATOM 731 C C . LYS A 1 89 ? 15.030 11.983 -14.404 1.00 83.44 89 LYS A C 1
ATOM 733 O O . LYS A 1 89 ? 15.923 11.962 -13.559 1.00 83.44 89 LYS A O 1
ATOM 738 N N . ASP A 1 90 ? 15.300 11.990 -15.707 1.00 77.38 90 ASP A N 1
ATOM 739 C CA . ASP A 1 90 ? 16.670 11.891 -16.243 1.00 77.38 90 ASP A CA 1
ATOM 740 C C . ASP A 1 90 ? 17.608 13.021 -15.778 1.00 77.38 90 ASP A C 1
ATOM 742 O O . ASP A 1 90 ? 18.822 12.838 -15.719 1.00 77.38 90 ASP A O 1
ATOM 746 N N . ASN A 1 91 ? 17.058 14.174 -15.387 1.00 72.31 91 ASN A N 1
ATOM 747 C CA . ASN A 1 91 ? 17.811 15.274 -14.776 1.00 72.31 91 ASN A CA 1
ATOM 748 C C . ASN A 1 91 ? 18.147 15.047 -13.285 1.00 72.31 91 ASN A C 1
ATOM 750 O O . ASN A 1 91 ? 18.657 15.953 -12.631 1.00 72.31 91 ASN A O 1
ATOM 754 N N . GLY A 1 92 ? 17.834 13.870 -12.737 1.00 70.44 92 GLY A N 1
ATOM 755 C CA . GLY A 1 92 ? 18.062 13.501 -11.340 1.00 70.44 92 GLY A CA 1
ATOM 756 C C . GLY A 1 92 ? 17.040 14.071 -10.355 1.00 70.44 92 GLY A C 1
ATOM 757 O O . GLY A 1 92 ? 17.120 13.768 -9.164 1.00 70.44 92 GLY A O 1
ATOM 758 N N . LEU A 1 93 ? 16.068 14.869 -10.813 1.00 70.88 93 LEU A N 1
ATOM 759 C CA . LEU A 1 93 ? 15.046 15.435 -9.936 1.00 70.88 93 LEU A CA 1
ATOM 760 C C . LEU A 1 93 ? 13.966 14.396 -9.609 1.00 70.88 93 LEU A C 1
ATOM 762 O O . LEU A 1 93 ? 13.547 13.639 -10.492 1.00 70.88 93 LEU A O 1
ATOM 766 N N . PRO A 1 94 ? 13.480 14.354 -8.357 1.00 72.31 94 PRO A N 1
ATOM 767 C CA . PRO A 1 94 ? 12.398 13.459 -7.981 1.00 72.31 94 PRO A CA 1
ATOM 768 C C . PRO A 1 94 ? 11.115 13.812 -8.743 1.00 72.31 94 PRO A C 1
ATOM 770 O O . PRO A 1 94 ? 10.788 14.982 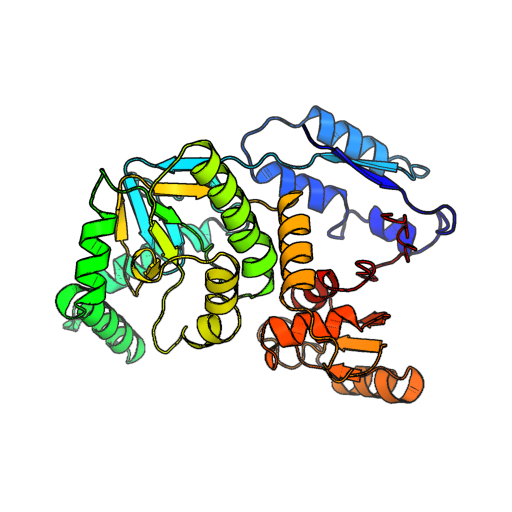-8.942 1.00 72.31 94 PRO A O 1
ATOM 773 N N . CYS A 1 95 ? 10.355 12.796 -9.145 1.00 73.88 95 CYS A N 1
ATOM 774 C CA . CYS A 1 95 ? 9.046 12.996 -9.749 1.00 73.88 95 CYS A CA 1
ATOM 775 C C . CYS A 1 95 ? 8.043 13.432 -8.670 1.00 73.88 95 CYS A C 1
ATOM 777 O O . CYS A 1 95 ? 7.576 12.614 -7.876 1.00 73.88 95 CYS A O 1
ATOM 779 N N . GLU A 1 96 ? 7.718 14.725 -8.622 1.00 66.00 96 GLU A N 1
ATOM 780 C CA . GLU A 1 96 ? 6.836 15.308 -7.598 1.00 66.00 96 GLU A CA 1
ATOM 781 C C . GLU A 1 96 ? 5.448 14.663 -7.559 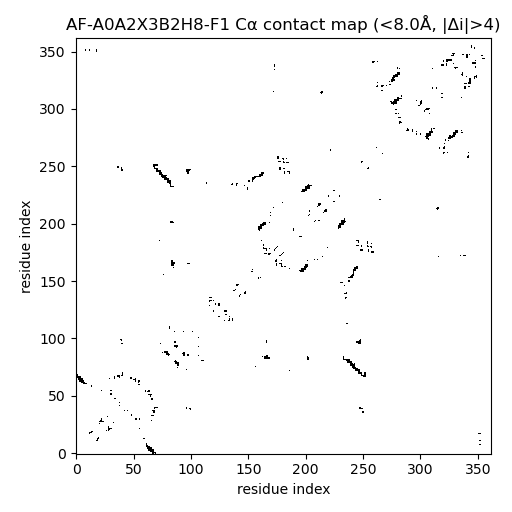1.00 66.00 96 GLU A C 1
ATOM 783 O O . GLU A 1 96 ? 4.929 14.408 -6.473 1.00 66.00 96 GLU A O 1
ATOM 788 N N . ALA A 1 97 ? 4.905 14.310 -8.730 1.00 62.59 97 ALA A N 1
ATOM 789 C CA . ALA A 1 97 ? 3.593 13.682 -8.864 1.00 62.59 97 ALA A CA 1
ATOM 790 C C . ALA A 1 97 ? 3.490 12.356 -8.098 1.00 62.59 97 ALA A C 1
ATOM 792 O O . ALA A 1 97 ? 2.431 12.035 -7.558 1.00 62.59 97 ALA A O 1
ATOM 793 N N . SER A 1 98 ? 4.594 11.609 -8.005 1.00 58.31 98 SER A N 1
ATOM 794 C CA . SER A 1 98 ? 4.586 10.299 -7.359 1.00 58.31 98 SER A CA 1
ATOM 795 C C . SER A 1 98 ? 4.389 10.390 -5.839 1.00 58.31 98 SER A C 1
ATOM 797 O O . SER A 1 98 ? 3.890 9.435 -5.252 1.00 58.31 98 SER A O 1
ATOM 799 N N . LEU A 1 99 ? 4.780 11.494 -5.169 1.00 62.34 99 LEU A N 1
ATOM 800 C CA . LEU A 1 99 ? 5.012 11.487 -3.711 1.00 62.34 99 LEU A CA 1
ATOM 801 C C . LEU A 1 99 ? 4.972 12.879 -3.023 1.00 62.34 99 LEU A C 1
ATOM 803 O O . LEU A 1 99 ? 6.027 13.475 -2.759 1.00 62.34 99 LEU A O 1
ATOM 807 N N . PRO A 1 100 ? 3.790 13.379 -2.619 1.00 54.78 100 PRO A N 1
ATOM 808 C CA . PRO A 1 100 ? 3.644 14.624 -1.856 1.00 54.78 100 PRO A CA 1
ATOM 809 C C . PRO A 1 100 ? 3.974 14.459 -0.364 1.00 54.78 100 PRO A C 1
ATOM 811 O O . PRO A 1 100 ? 4.203 15.441 0.333 1.00 54.78 100 PRO A O 1
ATOM 814 N N . CYS A 1 101 ? 4.020 13.226 0.152 1.00 54.25 101 CYS A N 1
ATOM 815 C CA . CYS A 1 101 ? 4.180 12.973 1.585 1.00 54.25 101 CYS A CA 1
ATOM 816 C C . CYS A 1 101 ? 5.607 12.760 2.070 1.00 54.25 101 CYS A C 1
ATOM 818 O O . CYS A 1 101 ? 5.821 12.499 3.254 1.00 54.25 101 CYS A O 1
ATOM 820 N N . VAL A 1 102 ? 6.563 12.799 1.150 1.00 62.16 102 VAL A N 1
ATOM 821 C CA . VAL A 1 102 ? 7.962 12.531 1.444 1.00 62.16 102 VAL A CA 1
ATOM 822 C C . VAL A 1 102 ? 8.704 13.855 1.424 1.00 62.16 102 VAL A C 1
ATOM 824 O O . VAL A 1 102 ? 8.547 14.631 0.478 1.00 62.16 102 VAL A O 1
ATOM 827 N N . THR A 1 103 ? 9.489 14.133 2.465 1.00 64.25 103 THR A N 1
ATOM 828 C CA . THR A 1 103 ? 10.215 15.403 2.539 1.00 64.25 103 THR A CA 1
ATOM 829 C C . THR A 1 103 ? 11.230 15.494 1.400 1.00 64.25 103 THR A C 1
ATOM 831 O O . THR A 1 103 ? 11.717 14.478 0.898 1.00 64.25 103 THR A O 1
ATOM 834 N N . GLN A 1 104 ? 11.591 16.710 0.992 1.00 67.25 104 GLN A N 1
ATOM 835 C CA . GLN A 1 104 ? 12.666 16.903 0.015 1.00 67.25 104 GLN A CA 1
ATOM 836 C C . GLN A 1 104 ? 13.970 16.224 0.478 1.00 67.25 104 GLN A C 1
ATOM 838 O O . GLN A 1 104 ? 14.659 15.587 -0.316 1.00 67.25 104 GLN A O 1
ATOM 843 N N . ALA A 1 105 ? 14.246 16.256 1.787 1.00 66.94 105 ALA A N 1
ATOM 844 C CA . ALA A 1 105 ? 15.384 15.568 2.386 1.00 66.94 105 ALA A CA 1
ATOM 845 C C . ALA A 1 105 ? 15.325 14.044 2.186 1.00 66.94 105 ALA A C 1
ATOM 847 O O . ALA A 1 105 ? 16.328 13.434 1.830 1.00 66.94 105 ALA A O 1
ATOM 848 N N . ASP A 1 106 ? 14.164 13.414 2.367 1.00 67.25 106 ASP A N 1
ATOM 849 C CA . ASP A 1 106 ? 13.998 11.976 2.127 1.00 67.25 106 ASP A CA 1
ATOM 850 C C . ASP A 1 106 ? 14.228 11.610 0.649 1.00 67.25 106 ASP A C 1
ATOM 852 O O . ASP A 1 106 ? 14.875 10.599 0.358 1.00 67.25 106 ASP A O 1
ATOM 856 N N . LYS A 1 107 ? 13.743 12.449 -0.281 1.00 67.81 107 LYS A N 1
ATOM 857 C CA . LYS A 1 107 ? 13.923 12.275 -1.735 1.00 67.81 107 LYS A CA 1
ATOM 858 C C . LYS A 1 107 ? 15.404 12.328 -2.125 1.00 67.81 107 LYS A C 1
ATOM 860 O O . LYS A 1 107 ? 15.872 11.468 -2.875 1.00 67.81 107 LYS A O 1
ATOM 865 N N . GLU A 1 108 ? 16.144 13.296 -1.587 1.00 70.06 108 GLU A N 1
ATOM 866 C CA . GLU A 1 108 ? 17.586 13.454 -1.819 1.00 70.06 108 GLU A CA 1
ATOM 867 C C . GLU A 1 108 ? 18.409 12.341 -1.158 1.00 70.06 108 GLU A C 1
ATOM 869 O O . GLU A 1 108 ? 19.320 11.787 -1.776 1.00 70.06 108 GLU A O 1
ATOM 874 N N . ASN A 1 109 ? 18.072 11.968 0.079 1.00 70.19 109 ASN A N 1
ATOM 875 C CA . ASN A 1 109 ? 18.796 10.946 0.834 1.00 70.19 109 ASN A CA 1
ATOM 876 C C . ASN A 1 109 ? 18.704 9.564 0.180 1.00 70.19 109 ASN A C 1
ATOM 878 O O . ASN A 1 109 ? 19.681 8.815 0.189 1.00 70.19 109 ASN A O 1
ATOM 882 N N . ALA A 1 110 ? 17.550 9.210 -0.393 1.00 66.25 110 ALA A N 1
ATOM 883 C CA . ALA A 1 110 ? 17.363 7.897 -0.999 1.00 66.25 110 ALA A CA 1
ATOM 884 C C . ALA A 1 110 ? 18.172 7.713 -2.299 1.00 66.25 110 ALA A C 1
ATOM 886 O O . ALA A 1 110 ? 18.612 6.595 -2.574 1.00 66.25 110 ALA A O 1
ATOM 887 N N . LEU A 1 111 ? 18.405 8.790 -3.063 1.00 66.88 111 LEU A N 1
ATOM 888 C CA . LEU A 1 111 ? 19.283 8.766 -4.238 1.00 66.88 111 LEU A CA 1
ATOM 889 C C . LEU A 1 111 ? 20.757 8.715 -3.808 1.00 66.88 111 LEU A C 1
ATOM 891 O O . LEU A 1 111 ? 21.478 7.792 -4.190 1.00 66.88 111 LEU A O 1
ATOM 895 N N . ARG A 1 112 ? 21.159 9.636 -2.915 1.00 70.31 112 ARG A N 1
ATOM 896 C CA . ARG A 1 112 ? 22.537 9.743 -2.404 1.00 70.31 112 ARG A CA 1
ATOM 897 C C . ARG A 1 112 ? 23.029 8.451 -1.769 1.00 70.31 112 ARG A C 1
ATOM 899 O O . ARG A 1 112 ? 24.190 8.100 -1.930 1.00 70.31 112 ARG A O 1
ATOM 906 N N . TRP A 1 113 ? 22.157 7.714 -1.081 1.00 70.12 113 TRP A N 1
ATOM 907 C CA . TRP A 1 113 ? 22.538 6.451 -0.453 1.00 70.12 113 TRP A CA 1
ATOM 908 C C . TRP A 1 113 ? 23.056 5.418 -1.464 1.00 70.12 113 TRP A C 1
ATOM 910 O O . TRP A 1 113 ? 24.021 4.709 -1.179 1.00 70.12 113 TRP A O 1
ATOM 920 N N . PHE A 1 114 ? 22.447 5.331 -2.650 1.00 67.50 114 PHE A N 1
ATOM 921 C CA . PHE A 1 114 ? 22.956 4.442 -3.694 1.00 67.50 114 PHE A CA 1
ATOM 922 C C . PHE A 1 114 ? 24.166 5.026 -4.390 1.00 67.50 114 PHE A C 1
ATOM 924 O O . PHE A 1 114 ? 25.099 4.272 -4.623 1.00 67.50 114 PHE A O 1
ATOM 931 N N . ASP A 1 115 ? 24.216 6.334 -4.633 1.00 70.38 115 ASP A N 1
ATOM 932 C CA . ASP A 1 115 ? 25.435 6.952 -5.159 1.00 70.38 115 ASP A CA 1
ATOM 933 C C . ASP A 1 115 ? 26.630 6.664 -4.239 1.00 70.38 115 ASP A C 1
ATOM 935 O O . ASP A 1 115 ? 27.719 6.343 -4.708 1.00 70.38 115 ASP A O 1
ATOM 939 N N . GLU A 1 116 ? 26.426 6.674 -2.922 1.00 75.19 116 GLU A N 1
ATOM 940 C CA . GLU A 1 116 ? 27.426 6.233 -1.956 1.00 75.19 116 GLU A CA 1
ATOM 941 C C . GLU A 1 116 ? 27.746 4.744 -2.125 1.00 75.19 116 GLU A C 1
ATOM 943 O O . GLU A 1 116 ? 28.906 4.402 -2.325 1.00 75.19 116 GLU A O 1
ATOM 948 N N . VAL A 1 117 ? 26.761 3.840 -2.091 1.00 76.06 117 VAL A N 1
ATOM 949 C CA . VAL A 1 117 ? 27.014 2.388 -2.193 1.00 76.06 117 VAL A CA 1
ATOM 950 C C . VAL A 1 117 ? 27.661 1.976 -3.520 1.00 76.06 117 VAL A C 1
ATOM 952 O O . VAL A 1 117 ? 28.534 1.107 -3.517 1.00 76.06 117 VAL A O 1
ATOM 955 N N . GLU A 1 118 ? 27.286 2.604 -4.633 1.00 73.38 118 GLU A N 1
ATOM 956 C CA . GLU A 1 118 ? 27.861 2.359 -5.957 1.00 73.38 118 GLU A CA 1
ATOM 957 C C . GLU A 1 118 ? 29.305 2.862 -6.065 1.00 73.38 118 GLU A C 1
ATOM 959 O O . GLU A 1 118 ? 30.123 2.219 -6.726 1.00 73.38 118 GLU A O 1
ATOM 964 N N . ASN A 1 119 ? 29.633 3.970 -5.389 1.00 77.31 119 ASN A N 1
ATOM 965 C CA . ASN A 1 119 ? 30.959 4.593 -5.423 1.00 77.31 119 ASN A CA 1
ATOM 966 C C . ASN A 1 119 ? 31.848 4.233 -4.217 1.00 77.31 119 ASN A C 1
ATOM 968 O O . ASN A 1 119 ? 32.998 4.683 -4.133 1.00 77.31 119 ASN A O 1
ATOM 972 N N . ILE A 1 120 ? 31.364 3.417 -3.273 1.00 75.81 120 ILE A N 1
ATOM 973 C CA . ILE A 1 120 ? 32.174 2.913 -2.162 1.00 75.81 120 ILE A CA 1
ATOM 974 C C . ILE A 1 120 ? 33.299 2.045 -2.736 1.00 75.81 120 ILE A C 1
ATOM 976 O O . ILE A 1 120 ? 33.102 0.938 -3.235 1.00 75.81 120 ILE A O 1
ATOM 980 N N . SER A 1 121 ? 34.529 2.544 -2.613 1.00 74.69 121 SER A N 1
ATOM 981 C CA . SER A 1 121 ? 35.717 1.727 -2.830 1.00 74.69 121 SER A CA 1
ATOM 982 C C . SER A 1 121 ? 35.792 0.652 -1.749 1.00 74.69 121 SER A C 1
ATOM 984 O O . SER A 1 121 ? 35.637 0.955 -0.563 1.00 74.69 121 SER A O 1
ATOM 986 N N . PHE A 1 122 ? 36.102 -0.584 -2.146 1.00 74.31 122 PHE A N 1
ATOM 987 C CA . PHE A 1 122 ? 36.285 -1.702 -1.218 1.00 74.31 122 PHE A CA 1
ATOM 988 C C . PHE A 1 122 ? 37.231 -1.354 -0.058 1.00 74.31 122 PHE A C 1
ATOM 990 O O . PHE A 1 122 ? 36.947 -1.646 1.101 1.00 74.31 122 PHE A O 1
ATOM 997 N N . TRP A 1 123 ? 38.295 -0.611 -0.367 1.00 75.62 123 TRP A N 1
ATOM 998 C CA . TRP A 1 123 ? 39.328 -0.168 0.570 1.00 75.62 123 TRP A CA 1
ATOM 999 C C . TRP A 1 123 ? 38.883 0.946 1.528 1.00 75.62 123 TRP A C 1
ATOM 1001 O O . TRP A 1 123 ? 39.579 1.248 2.493 1.00 75.62 123 TRP A O 1
ATOM 1011 N N . ARG A 1 124 ? 37.737 1.585 1.268 1.00 81.38 124 ARG A N 1
ATOM 1012 C CA . ARG A 1 124 ? 37.191 2.693 2.071 1.00 81.38 124 ARG A CA 1
ATOM 1013 C C . ARG A 1 124 ? 36.051 2.260 2.994 1.00 81.38 124 ARG A C 1
ATOM 1015 O O . ARG A 1 124 ? 35.510 3.097 3.715 1.00 81.38 124 ARG A O 1
ATOM 1022 N N . MET A 1 125 ? 35.684 0.979 3.002 1.00 86.94 125 MET A N 1
ATOM 1023 C CA . MET A 1 125 ? 34.644 0.459 3.888 1.00 86.94 125 MET A CA 1
ATOM 1024 C C . MET A 1 125 ? 35.143 0.385 5.334 1.00 86.94 125 MET A C 1
ATOM 1026 O O . MET A 1 125 ? 36.104 -0.316 5.631 1.00 86.94 125 MET A O 1
ATOM 1030 N N . ARG A 1 126 ? 34.472 1.095 6.249 1.00 86.00 126 ARG A N 1
ATOM 1031 C CA . ARG A 1 126 ? 34.873 1.211 7.667 1.00 86.00 126 ARG A CA 1
ATOM 1032 C C . ARG A 1 126 ? 33.954 0.465 8.631 1.00 86.00 126 ARG A C 1
ATOM 1034 O O . ARG A 1 126 ? 34.211 0.434 9.828 1.00 86.00 126 ARG A O 1
ATOM 1041 N N . SER A 1 127 ? 32.865 -0.123 8.138 1.00 88.69 127 SER A N 1
ATOM 1042 C CA . SER A 1 127 ? 31.880 -0.804 8.981 1.00 88.69 127 SER A CA 1
ATOM 1043 C C . SER A 1 127 ? 31.366 -2.102 8.365 1.00 88.69 127 SER A C 1
ATOM 1045 O O . SER A 1 127 ? 31.212 -2.222 7.148 1.00 88.69 127 SER A O 1
ATOM 1047 N N . LYS A 1 128 ? 30.989 -3.057 9.227 1.00 88.50 128 LYS A N 1
ATOM 1048 C CA . LYS A 1 128 ? 30.299 -4.296 8.819 1.00 88.50 128 LYS A CA 1
ATOM 1049 C C . LYS A 1 128 ? 29.022 -4.009 8.019 1.00 88.50 128 LYS A C 1
ATOM 1051 O O . LYS A 1 128 ? 28.680 -4.769 7.117 1.00 88.50 128 LYS A O 1
ATOM 1056 N N . LYS A 1 129 ? 28.326 -2.907 8.335 1.00 87.38 129 LYS A N 1
ATOM 1057 C CA . LYS A 1 129 ? 27.130 -2.461 7.608 1.00 87.38 129 LYS A CA 1
ATOM 1058 C C . LYS A 1 129 ? 27.469 -2.117 6.155 1.00 87.38 129 LYS A C 1
ATOM 1060 O O . LYS A 1 129 ? 26.834 -2.664 5.266 1.00 87.38 129 LYS A O 1
ATOM 1065 N N . GLN A 1 130 ? 28.490 -1.293 5.913 1.00 86.06 130 GLN A N 1
ATOM 1066 C CA . GLN A 1 130 ? 28.913 -0.926 4.553 1.00 86.06 130 GLN A CA 1
ATOM 1067 C C . GLN A 1 130 ? 29.319 -2.148 3.725 1.00 86.06 130 GLN A C 1
ATOM 1069 O O . GLN A 1 130 ? 28.839 -2.302 2.608 1.00 86.06 130 GLN A O 1
ATOM 1074 N N . VAL A 1 131 ? 30.107 -3.064 4.304 1.00 88.56 131 VAL A N 1
ATOM 1075 C CA . VAL A 1 131 ? 30.493 -4.318 3.631 1.00 88.56 131 VAL A CA 1
ATOM 1076 C C . VAL A 1 131 ? 29.265 -5.136 3.237 1.00 88.56 131 VAL A C 1
ATOM 1078 O O . VAL A 1 131 ? 29.168 -5.612 2.109 1.00 88.56 131 VAL A O 1
ATOM 1081 N N . LYS A 1 132 ? 28.288 -5.266 4.139 1.00 89.06 132 LYS A N 1
ATOM 1082 C CA . LYS A 1 132 ? 27.054 -6.010 3.873 1.00 89.06 132 LYS A CA 1
ATOM 1083 C C . LYS A 1 132 ? 26.234 -5.398 2.733 1.00 89.06 132 LYS A C 1
ATOM 1085 O O . LYS A 1 132 ? 25.744 -6.145 1.890 1.00 89.06 132 LYS A O 1
ATOM 1090 N N . GLU A 1 133 ? 26.055 -4.080 2.715 1.00 87.69 133 GLU A N 1
ATOM 1091 C CA . GLU A 1 133 ? 25.278 -3.407 1.663 1.00 87.69 133 GLU A CA 1
ATOM 1092 C C . GLU A 1 133 ? 26.015 -3.432 0.313 1.00 87.69 133 GLU A C 1
ATOM 1094 O O . GLU A 1 133 ? 25.408 -3.776 -0.700 1.00 87.69 133 GLU A O 1
ATOM 1099 N N . PHE A 1 134 ? 27.340 -3.240 0.299 1.00 88.31 134 PHE A N 1
ATOM 1100 C CA . PHE A 1 134 ? 28.158 -3.382 -0.911 1.00 88.31 134 PHE A CA 1
ATOM 1101 C C . PHE A 1 134 ? 28.091 -4.800 -1.500 1.00 88.31 134 PHE A C 1
ATOM 1103 O O . PHE A 1 134 ? 27.851 -4.973 -2.693 1.00 88.31 134 PHE A O 1
ATOM 1110 N N . LEU A 1 135 ? 28.230 -5.844 -0.674 1.00 90.06 135 LEU A N 1
ATOM 1111 C CA . LEU A 1 135 ? 28.130 -7.231 -1.145 1.00 90.06 135 LEU A CA 1
ATOM 1112 C C . LEU A 1 135 ? 26.744 -7.556 -1.717 1.00 90.06 135 LEU A C 1
ATOM 1114 O O . LEU A 1 135 ? 26.649 -8.245 -2.734 1.00 90.06 135 LEU A O 1
ATOM 1118 N N . LYS A 1 136 ? 25.665 -7.046 -1.107 1.00 89.94 136 LYS A N 1
ATOM 1119 C CA . LYS A 1 136 ? 24.311 -7.181 -1.668 1.00 89.94 136 LYS A CA 1
ATOM 1120 C C . LYS A 1 136 ? 24.207 -6.485 -3.019 1.00 89.94 136 LYS A C 1
ATOM 1122 O O . LYS A 1 136 ? 23.686 -7.080 -3.959 1.00 89.94 136 LYS A O 1
ATOM 1127 N N . PHE A 1 137 ? 24.699 -5.254 -3.118 1.00 89.94 137 PHE A N 1
ATOM 1128 C CA . PHE A 1 137 ? 24.706 -4.503 -4.366 1.00 89.94 137 PHE A CA 1
ATOM 1129 C C . PHE A 1 137 ? 25.439 -5.278 -5.471 1.00 89.94 137 PHE A C 1
ATOM 1131 O O . PHE A 1 137 ? 24.870 -5.507 -6.539 1.00 89.94 137 PHE A O 1
ATOM 1138 N N . MET A 1 138 ? 26.646 -5.780 -5.186 1.00 90.56 138 MET A N 1
ATOM 1139 C CA . MET A 1 138 ? 27.427 -6.604 -6.115 1.00 90.56 138 MET A CA 1
ATOM 1140 C C . MET A 1 138 ? 26.676 -7.876 -6.521 1.00 90.56 138 MET A C 1
ATOM 1142 O O . MET A 1 138 ? 26.629 -8.207 -7.708 1.00 90.56 138 MET A O 1
ATOM 1146 N N . TYR A 1 139 ? 26.043 -8.563 -5.561 1.00 93.19 139 TYR A N 1
ATOM 1147 C CA . TYR A 1 139 ? 25.208 -9.737 -5.820 1.00 93.19 139 TYR A CA 1
ATOM 1148 C C . TYR A 1 139 ? 24.107 -9.437 -6.838 1.00 93.19 139 TYR A C 1
ATOM 1150 O O . TYR A 1 139 ? 24.009 -10.119 -7.860 1.00 93.19 139 TYR A O 1
ATOM 1158 N N . PHE A 1 140 ? 23.302 -8.400 -6.604 1.00 92.38 140 PHE A N 1
ATOM 1159 C CA . PHE A 1 140 ? 22.218 -8.061 -7.521 1.00 92.38 140 PHE A CA 1
ATOM 1160 C C . PHE A 1 140 ? 22.730 -7.561 -8.879 1.00 92.38 140 PHE A C 1
ATOM 1162 O O . PHE A 1 140 ? 22.131 -7.9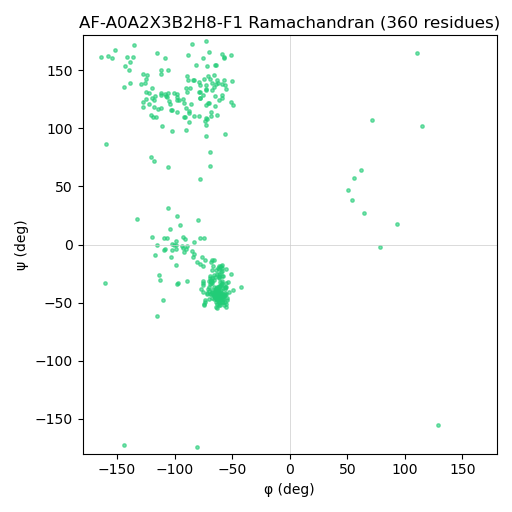05 -9.895 1.00 92.38 140 PHE A O 1
ATOM 1169 N N . LYS A 1 141 ? 23.875 -6.860 -8.926 1.00 90.38 141 LYS A N 1
ATOM 1170 C CA . LYS A 1 141 ? 24.405 -6.255 -10.167 1.00 90.38 141 LYS A CA 1
ATOM 1171 C C . LYS A 1 141 ? 24.969 -7.312 -11.093 1.00 90.38 141 LYS A C 1
ATOM 1173 O O . LYS A 1 141 ? 24.692 -7.329 -12.290 1.00 90.38 141 LYS A O 1
ATOM 1178 N N . TYR A 1 142 ? 25.777 -8.199 -10.526 1.00 92.25 142 TYR A N 1
ATOM 1179 C CA . TYR A 1 142 ? 26.652 -9.058 -11.309 1.00 92.25 142 TYR A CA 1
ATOM 1180 C C . TYR A 1 142 ? 26.276 -10.534 -11.237 1.00 92.25 142 TYR A C 1
ATOM 1182 O O . TYR A 1 142 ? 26.533 -11.253 -12.202 1.00 92.25 142 TYR A O 1
ATOM 1190 N N . PHE A 1 143 ? 25.621 -10.994 -10.170 1.00 94.06 143 PHE A N 1
ATOM 1191 C CA . PHE A 1 143 ? 25.427 -12.429 -9.927 1.00 94.06 143 PHE A CA 1
ATOM 1192 C C . PHE A 1 143 ? 23.964 -12.886 -10.028 1.00 94.06 143 PHE A C 1
ATOM 1194 O O . PHE A 1 143 ? 23.698 -14.001 -10.475 1.00 94.06 143 PHE A O 1
ATOM 1201 N N . SER A 1 144 ? 22.996 -12.030 -9.697 1.00 95.00 144 SER A N 1
ATOM 1202 C CA . SER A 1 144 ? 21.574 -12.382 -9.745 1.00 95.00 144 SER A CA 1
ATOM 1203 C C . SER A 1 144 ? 21.050 -12.480 -11.183 1.00 95.00 144 SER A C 1
ATOM 1205 O O . SER A 1 144 ? 20.844 -11.475 -11.867 1.00 95.00 144 SER A O 1
ATOM 1207 N N . LYS A 1 145 ? 20.767 -13.708 -11.643 1.00 94.94 145 LYS A N 1
ATOM 1208 C CA . LYS A 1 145 ? 20.147 -13.960 -12.960 1.00 94.94 145 LYS A CA 1
ATOM 1209 C C . LYS A 1 145 ? 18.781 -13.276 -13.093 1.00 94.94 145 LYS A C 1
ATOM 1211 O O . LYS A 1 145 ? 18.513 -12.666 -14.124 1.00 94.94 145 LYS A O 1
ATOM 1216 N N . LYS A 1 146 ? 17.956 -13.324 -12.036 1.00 93.44 146 LYS A N 1
ATOM 1217 C CA . LYS A 1 146 ? 16.638 -12.665 -11.992 1.00 93.44 146 LYS A CA 1
ATOM 1218 C C . LYS A 1 146 ? 16.774 -11.147 -12.141 1.00 93.44 146 LYS A C 1
ATOM 1220 O O . LYS A 1 146 ? 16.059 -10.560 -12.939 1.00 93.44 146 LYS A O 1
ATOM 1225 N N . ALA A 1 147 ? 17.726 -10.521 -11.443 1.00 93.56 147 ALA A N 1
ATOM 1226 C CA . ALA A 1 147 ? 17.943 -9.076 -11.554 1.00 93.56 147 ALA A CA 1
ATOM 1227 C C . ALA A 1 147 ? 18.384 -8.669 -12.968 1.00 93.56 147 ALA A C 1
ATOM 1229 O O . ALA A 1 147 ? 17.859 -7.704 -13.514 1.00 93.56 147 ALA A O 1
ATOM 1230 N N . LYS A 1 148 ? 19.275 -9.444 -13.602 1.00 94.38 148 LYS A N 1
ATOM 1231 C CA . LYS A 1 148 ? 19.685 -9.204 -14.997 1.00 94.38 148 LYS A CA 1
ATOM 1232 C C . LYS A 1 148 ? 18.532 -9.360 -15.987 1.00 94.38 148 LYS A C 1
ATOM 1234 O O . LYS A 1 148 ? 18.424 -8.565 -16.914 1.00 94.38 148 LYS A O 1
ATOM 1239 N N . TYR A 1 149 ? 17.685 -10.373 -15.807 1.00 95.06 149 TYR A N 1
ATOM 1240 C CA . TYR A 1 149 ? 16.482 -10.561 -16.622 1.00 95.06 149 TYR A CA 1
ATOM 1241 C C . TYR A 1 149 ? 15.517 -9.377 -16.469 1.00 95.06 149 TYR A C 1
ATOM 1243 O O . TYR A 1 149 ? 15.149 -8.755 -17.462 1.00 95.06 149 TYR A O 1
ATOM 1251 N N . ASN A 1 150 ? 15.210 -8.996 -15.227 1.00 95.62 150 ASN A N 1
ATOM 1252 C CA . ASN A 1 150 ? 14.371 -7.840 -14.915 1.00 95.62 150 ASN A CA 1
ATOM 1253 C C . ASN A 1 150 ? 14.934 -6.547 -15.524 1.00 95.62 150 ASN A C 1
ATOM 1255 O O . ASN A 1 150 ? 14.191 -5.790 -16.136 1.00 95.62 150 ASN A O 1
ATOM 1259 N N . ALA A 1 151 ? 16.247 -6.315 -15.422 1.00 94.94 151 ALA A N 1
ATOM 1260 C CA . ALA A 1 151 ? 16.901 -5.133 -15.982 1.00 94.94 151 ALA A CA 1
ATOM 1261 C C . ALA A 1 151 ? 16.744 -5.027 -17.509 1.00 94.94 151 ALA A C 1
ATOM 1263 O O . ALA A 1 151 ? 16.567 -3.923 -18.020 1.00 94.94 151 ALA A O 1
ATOM 1264 N N . LYS A 1 152 ? 16.756 -6.157 -18.235 1.00 96.69 152 LYS A N 1
ATOM 1265 C CA . LYS A 1 152 ? 16.487 -6.166 -19.683 1.00 96.69 152 LYS A CA 1
ATOM 1266 C C . LYS A 1 152 ? 15.067 -5.697 -19.991 1.00 96.69 152 LYS A C 1
ATOM 1268 O O . LYS A 1 152 ? 14.902 -4.846 -20.854 1.00 96.69 152 LYS A O 1
ATOM 1273 N N . ILE A 1 153 ? 14.070 -6.201 -19.258 1.00 97.81 153 ILE A N 1
ATOM 1274 C CA . ILE A 1 153 ? 12.673 -5.779 -19.442 1.00 97.81 153 ILE A CA 1
ATOM 1275 C C . ILE A 1 153 ? 12.517 -4.298 -19.095 1.00 97.81 153 ILE A C 1
ATOM 1277 O O . ILE A 1 153 ? 11.938 -3.548 -19.874 1.00 97.81 153 ILE A O 1
ATOM 1281 N N . LEU A 1 154 ? 13.068 -3.852 -17.960 1.00 97.44 154 LEU A N 1
ATOM 1282 C CA . LEU A 1 154 ? 13.002 -2.454 -17.520 1.00 97.44 154 LEU A CA 1
ATOM 1283 C C . LEU A 1 154 ? 13.571 -1.483 -18.568 1.00 97.44 154 LEU A C 1
ATOM 1285 O O . LEU A 1 154 ? 13.011 -0.408 -18.764 1.00 97.44 154 LEU A O 1
ATOM 1289 N N . GLN A 1 155 ? 14.633 -1.873 -19.278 1.00 97.50 155 GLN A N 1
ATOM 1290 C CA . GLN A 1 155 ? 15.270 -1.072 -20.330 1.00 97.50 155 GLN A CA 1
ATOM 1291 C C . GLN A 1 155 ? 14.618 -1.172 -21.717 1.00 97.50 155 GLN A C 1
ATOM 1293 O O . GLN A 1 155 ? 14.978 -0.392 -22.598 1.00 97.50 155 GLN A O 1
ATOM 1298 N N . ASP A 1 156 ? 13.691 -2.105 -21.935 1.00 98.06 156 ASP A N 1
ATOM 1299 C CA . ASP A 1 156 ? 13.036 -2.304 -23.231 1.00 98.06 156 ASP A CA 1
ATOM 1300 C C . ASP A 1 156 ? 11.937 -1.245 -23.454 1.00 98.06 156 ASP A C 1
ATOM 1302 O O . ASP A 1 156 ? 10.910 -1.309 -22.778 1.00 98.06 156 ASP A O 1
ATOM 1306 N N . PRO A 1 157 ? 12.088 -0.281 -24.382 1.00 97.75 157 PRO A N 1
ATOM 1307 C CA . PRO A 1 157 ? 11.095 0.778 -24.585 1.00 97.75 157 PRO A CA 1
ATOM 1308 C C . PRO A 1 157 ? 9.755 0.260 -25.134 1.00 97.75 157 PRO A C 1
ATOM 1310 O O . PRO A 1 157 ? 8.741 0.939 -25.003 1.00 97.75 157 PRO A O 1
ATOM 1313 N N . THR A 1 158 ? 9.720 -0.945 -25.713 1.00 97.81 158 THR A N 1
ATOM 1314 C CA . THR A 1 158 ? 8.496 -1.540 -26.278 1.00 97.81 158 THR A CA 1
ATOM 1315 C C . THR A 1 158 ? 7.593 -2.168 -25.218 1.00 97.81 158 THR A C 1
ATOM 1317 O O . THR A 1 158 ? 6.429 -2.457 -25.485 1.00 97.81 158 THR A O 1
ATOM 1320 N N . LYS A 1 159 ? 8.113 -2.390 -24.006 1.00 98.12 159 LYS A N 1
ATOM 1321 C CA . LYS A 1 159 ? 7.361 -2.976 -22.894 1.00 98.12 159 LYS A CA 1
ATOM 1322 C C . LYS A 1 159 ? 6.843 -1.881 -21.979 1.00 98.12 159 LYS A C 1
ATOM 1324 O O . LYS A 1 159 ? 7.639 -1.099 -21.467 1.00 98.12 159 LYS A O 1
ATOM 1329 N N . ILE A 1 160 ? 5.545 -1.887 -21.709 1.00 98.50 160 ILE A N 1
ATOM 1330 C CA . ILE A 1 160 ? 4.922 -1.010 -20.716 1.00 98.50 160 ILE A CA 1
ATOM 1331 C C . ILE A 1 160 ? 5.191 -1.573 -19.318 1.00 98.50 160 ILE A C 1
ATOM 1333 O O . ILE A 1 160 ? 5.092 -2.786 -19.100 1.00 98.50 160 ILE A O 1
ATOM 1337 N N . LYS A 1 161 ? 5.526 -0.705 -18.361 1.00 98.31 161 LYS A N 1
ATOM 1338 C CA . LYS A 1 161 ? 5.645 -1.079 -16.946 1.00 98.31 161 LYS A CA 1
ATOM 1339 C C . LYS A 1 161 ? 4.854 -0.121 -16.088 1.00 98.31 161 LYS A C 1
ATOM 1341 O O . LYS A 1 161 ? 4.958 1.081 -16.276 1.00 98.31 161 LYS A O 1
ATOM 1346 N N . TYR A 1 162 ? 4.157 -0.658 -15.102 1.00 97.56 162 TYR A N 1
ATOM 1347 C CA . TYR A 1 162 ? 3.509 0.119 -14.061 1.00 97.56 162 TYR A CA 1
ATOM 1348 C C . TYR A 1 162 ? 4.259 -0.034 -12.741 1.00 97.56 162 TYR A C 1
ATOM 1350 O O . TYR A 1 162 ? 4.517 -1.158 -12.302 1.00 97.56 162 TYR A O 1
ATOM 1358 N N . LEU A 1 163 ? 4.621 1.079 -12.109 1.00 95.62 163 LEU A N 1
ATOM 1359 C CA . LEU A 1 163 ? 5.194 1.080 -10.770 1.00 95.62 163 LEU A CA 1
ATOM 1360 C C . LEU A 1 163 ? 4.083 1.009 -9.728 1.00 95.62 163 LEU A C 1
ATOM 1362 O O . LEU A 1 163 ? 3.346 1.971 -9.538 1.00 95.62 163 LEU A O 1
ATOM 1366 N N . LEU A 1 164 ? 4.001 -0.130 -9.039 1.00 93.44 164 LEU A N 1
ATOM 1367 C CA . LEU A 1 164 ? 3.047 -0.330 -7.956 1.00 93.44 164 LEU A CA 1
ATOM 1368 C C . LEU A 1 164 ? 3.433 0.403 -6.665 1.00 93.44 164 LEU A C 1
ATOM 1370 O O . LEU A 1 164 ? 2.566 1.072 -6.119 1.00 93.44 164 LEU A O 1
ATOM 1374 N N . PRO A 1 165 ? 4.657 0.248 -6.122 1.00 84.75 165 PRO A N 1
ATOM 1375 C CA . PRO A 1 165 ? 4.912 0.683 -4.764 1.00 84.75 165 PRO A CA 1
ATOM 1376 C C . PRO A 1 165 ? 5.353 2.129 -4.650 1.00 84.75 165 PRO A C 1
ATOM 1378 O O . PRO A 1 165 ? 6.254 2.585 -5.357 1.00 84.75 165 PRO A O 1
ATOM 1381 N N . HIS A 1 166 ? 4.848 2.770 -3.609 1.00 83.62 166 HIS A N 1
ATOM 1382 C CA . HIS A 1 166 ? 5.452 3.939 -3.011 1.00 83.62 166 HIS A CA 1
ATOM 1383 C C . HIS A 1 166 ? 6.468 3.552 -1.916 1.00 83.62 166 HIS A C 1
ATOM 1385 O O . HIS A 1 166 ? 6.458 2.432 -1.392 1.00 83.62 166 HIS A O 1
ATOM 1391 N N . PRO A 1 167 ? 7.363 4.471 -1.511 1.00 82.19 167 PRO A N 1
ATOM 1392 C CA . PRO A 1 167 ? 8.470 4.197 -0.588 1.00 82.19 167 PRO A CA 1
ATOM 1393 C C . PRO A 1 167 ? 8.088 3.675 0.796 1.00 82.19 167 PRO A C 1
ATOM 1395 O O . PRO A 1 167 ? 8.925 3.070 1.471 1.00 82.19 167 PRO A O 1
ATOM 1398 N N . TYR A 1 168 ? 6.844 3.877 1.238 1.00 84.69 168 TYR A N 1
ATOM 1399 C CA . TYR A 1 168 ? 6.355 3.330 2.501 1.00 84.69 168 TYR A CA 1
ATOM 1400 C C . TYR A 1 168 ? 5.554 2.036 2.323 1.00 84.69 168 TYR A C 1
ATOM 1402 O O . TYR A 1 168 ? 4.802 1.679 3.229 1.00 84.69 168 TYR A O 1
ATOM 1410 N N . PHE A 1 169 ? 5.768 1.281 1.236 1.00 89.25 169 PHE A N 1
ATOM 1411 C CA . PHE A 1 169 ? 5.122 -0.017 0.989 1.00 89.25 169 PHE A CA 1
ATOM 1412 C C . PHE A 1 169 ? 5.228 -0.996 2.167 1.00 89.25 169 PHE A C 1
ATOM 1414 O O . PHE A 1 169 ? 4.405 -1.894 2.288 1.00 89.25 169 PHE A O 1
ATOM 1421 N N . SER A 1 170 ? 6.247 -0.863 3.031 1.00 89.19 170 SER A N 1
ATOM 1422 C CA . SER A 1 170 ? 6.440 -1.679 4.247 1.00 89.19 170 SER A CA 1
ATOM 1423 C C . SER A 1 170 ? 5.378 -1.441 5.330 1.00 89.19 170 SER A C 1
ATOM 1425 O O . SER A 1 170 ? 5.272 -2.205 6.292 1.00 89.19 170 SER A O 1
ATOM 1427 N N . ASN A 1 171 ? 4.592 -0.378 5.185 1.00 88.38 171 ASN A N 1
ATOM 1428 C CA . ASN A 1 171 ? 3.422 -0.099 5.987 1.00 88.38 171 ASN A CA 1
ATOM 1429 C C . ASN A 1 171 ? 2.176 -0.562 5.225 1.00 88.38 171 ASN A C 1
ATOM 1431 O O . ASN A 1 171 ? 1.798 0.003 4.204 1.00 88.38 171 ASN A O 1
ATOM 1435 N N . MET A 1 172 ? 1.511 -1.578 5.765 1.00 90.12 172 MET A N 1
ATOM 1436 C CA . MET A 1 172 ? 0.348 -2.198 5.135 1.00 90.12 172 MET A CA 1
ATOM 1437 C C . MET A 1 172 ? -0.812 -1.221 4.885 1.00 90.12 172 MET A C 1
ATOM 1439 O O . MET A 1 172 ? -1.512 -1.362 3.890 1.00 90.12 172 MET A O 1
ATOM 1443 N N . CYS A 1 173 ? -1.027 -0.221 5.751 1.00 87.25 173 CYS A N 1
ATOM 1444 C CA . CYS A 1 173 ? -2.073 0.788 5.527 1.00 87.25 173 CYS A CA 1
ATOM 1445 C C . CYS A 1 173 ? -1.763 1.604 4.273 1.00 87.25 173 CYS A C 1
ATOM 1447 O O . CYS A 1 173 ? -2.584 1.696 3.376 1.00 87.25 173 CYS A O 1
ATOM 1449 N N . HIS A 1 174 ? -0.535 2.104 4.180 1.00 87.00 174 HIS A N 1
ATOM 1450 C CA . HIS A 1 174 ? -0.032 2.802 3.004 1.00 87.00 174 HIS A CA 1
ATOM 1451 C C . HIS A 1 174 ? -0.137 1.948 1.733 1.00 87.00 174 HIS A C 1
ATOM 1453 O O . HIS A 1 174 ? -0.604 2.442 0.714 1.00 87.00 174 HIS A O 1
ATOM 1459 N N . PHE A 1 175 ? 0.217 0.664 1.797 1.00 91.94 175 PHE A N 1
ATOM 1460 C CA . PHE A 1 175 ? 0.100 -0.223 0.640 1.00 91.94 175 PHE A CA 1
ATOM 1461 C C . PHE A 1 175 ? -1.362 -0.459 0.229 1.00 91.94 175 PHE A C 1
ATOM 1463 O O . PHE A 1 175 ? -1.708 -0.405 -0.944 1.00 91.94 175 PHE A O 1
ATOM 1470 N N . THR A 1 176 ? -2.257 -0.691 1.189 1.00 91.75 176 THR A N 1
ATOM 1471 C CA . THR A 1 176 ? -3.671 -1.000 0.904 1.00 91.75 176 THR A CA 1
ATOM 1472 C C . THR A 1 176 ? -4.487 0.223 0.489 1.00 91.75 176 THR A C 1
ATOM 1474 O O . THR A 1 176 ? -5.389 0.086 -0.334 1.00 91.75 176 THR A O 1
ATOM 1477 N N . THR A 1 177 ? -4.186 1.412 1.019 1.00 87.12 177 THR A N 1
ATOM 1478 C CA . THR A 1 177 ? -4.948 2.634 0.716 1.00 87.12 177 THR A CA 1
ATOM 1479 C C . THR A 1 177 ? -4.302 3.514 -0.347 1.00 87.12 177 THR A C 1
ATOM 1481 O O . THR A 1 177 ? -4.985 4.387 -0.869 1.00 87.12 177 THR A O 1
ATOM 1484 N N . GLU A 1 178 ? -3.011 3.351 -0.646 1.00 87.81 178 GLU A N 1
ATOM 1485 C CA . GLU A 1 178 ? -2.313 4.117 -1.692 1.00 87.81 178 GLU A CA 1
ATOM 1486 C C . GLU A 1 178 ? -1.851 3.199 -2.841 1.00 87.81 178 GLU A C 1
ATOM 1488 O O . GLU A 1 178 ? -2.354 3.316 -3.951 1.00 87.81 178 GLU A O 1
ATOM 1493 N N . ASP A 1 179 ? -0.984 2.214 -2.609 1.00 91.94 179 ASP A N 1
ATOM 1494 C CA . ASP A 1 179 ? -0.460 1.399 -3.726 1.00 91.94 179 ASP A CA 1
ATOM 1495 C C . ASP A 1 179 ? -1.553 0.585 -4.434 1.00 91.94 179 ASP A C 1
ATOM 1497 O O . ASP A 1 179 ? -1.666 0.582 -5.660 1.00 91.94 179 ASP A O 1
ATOM 1501 N N . TYR A 1 180 ? -2.408 -0.082 -3.661 1.00 95.50 180 TYR A N 1
ATOM 1502 C CA . TYR A 1 180 ? -3.444 -0.946 -4.211 1.00 95.50 180 TYR A CA 1
ATOM 1503 C C . TYR A 1 180 ? -4.563 -0.162 -4.901 1.00 95.50 180 TYR A C 1
ATOM 1505 O O . TYR A 1 180 ? -5.027 -0.561 -5.964 1.00 95.50 180 TYR A O 1
ATOM 1513 N N . ALA A 1 181 ? -4.967 0.991 -4.371 1.00 93.31 181 ALA A N 1
ATOM 1514 C CA . ALA A 1 181 ? -5.937 1.822 -5.077 1.00 93.31 181 ALA A CA 1
ATOM 1515 C C . ALA A 1 181 ? -5.345 2.425 -6.371 1.00 93.31 181 ALA A C 1
ATOM 1517 O O . ALA A 1 181 ? -6.068 2.552 -7.357 1.00 93.31 181 ALA A O 1
ATOM 1518 N N . GLY A 1 182 ? -4.032 2.686 -6.425 1.00 93.38 182 GLY A N 1
ATOM 1519 C CA . GLY A 1 182 ? -3.336 3.070 -7.657 1.00 93.38 182 GLY A CA 1
ATOM 1520 C C . GLY A 1 182 ? -3.297 1.917 -8.658 1.00 93.38 182 GLY A C 1
ATOM 1521 O O . GLY A 1 182 ? -3.539 2.106 -9.847 1.00 93.38 182 GLY A O 1
ATOM 1522 N N . LEU A 1 183 ? -3.085 0.692 -8.168 1.00 95.94 183 LEU A N 1
ATOM 1523 C CA . LEU A 1 183 ? -3.168 -0.516 -8.985 1.00 95.94 183 LEU A CA 1
ATOM 1524 C C . LEU A 1 183 ? -4.542 -0.689 -9.631 1.00 95.94 183 LEU A C 1
ATOM 1526 O O . LEU A 1 183 ? -4.604 -1.028 -10.807 1.00 95.94 183 LEU A O 1
ATOM 1530 N N . LEU A 1 184 ? -5.630 -0.447 -8.895 1.00 96.44 184 LEU A N 1
ATOM 1531 C CA . LEU A 1 184 ? -6.984 -0.529 -9.451 1.00 96.44 184 LEU A CA 1
ATOM 1532 C C . LEU A 1 184 ? -7.190 0.493 -10.577 1.00 96.44 184 LEU A C 1
ATOM 1534 O O . LEU A 1 184 ? -7.640 0.114 -11.656 1.00 96.44 184 LEU A O 1
ATOM 1538 N N . ILE A 1 185 ? -6.758 1.744 -10.370 1.00 94.81 185 ILE A N 1
ATOM 1539 C CA . ILE A 1 185 ? -6.763 2.787 -11.412 1.00 94.81 185 ILE A CA 1
ATOM 1540 C C . ILE A 1 185 ? -6.006 2.311 -12.656 1.00 94.81 185 ILE A C 1
ATOM 1542 O O . ILE A 1 185 ? -6.493 2.445 -13.781 1.00 94.81 185 ILE A O 1
ATOM 1546 N N . TRP A 1 186 ? -4.809 1.755 -12.462 1.00 96.50 186 TRP A N 1
ATOM 1547 C CA . TRP A 1 186 ? -3.990 1.258 -13.559 1.00 96.50 186 TRP A CA 1
ATOM 1548 C C . TRP A 1 186 ? -4.642 0.090 -14.295 1.00 96.50 186 TRP A C 1
ATOM 1550 O O . TRP A 1 186 ? -4.650 0.080 -15.521 1.00 96.50 186 TRP A O 1
ATOM 1560 N N . ILE A 1 187 ? -5.190 -0.887 -13.572 1.00 97.25 187 ILE A N 1
ATOM 1561 C CA . ILE A 1 187 ? -5.857 -2.052 -14.161 1.00 97.25 187 ILE A CA 1
ATOM 1562 C C . ILE A 1 187 ? -7.024 -1.603 -15.041 1.00 97.25 187 ILE A C 1
ATOM 1564 O O . ILE A 1 187 ? -7.156 -2.089 -16.166 1.00 97.25 187 ILE A O 1
ATOM 1568 N N . ASP A 1 188 ? -7.844 -0.669 -14.564 1.00 96.31 188 ASP A N 1
ATOM 1569 C CA . ASP A 1 188 ? -8.980 -0.152 -15.328 1.00 96.31 188 ASP A CA 1
ATOM 1570 C C . ASP A 1 188 ? -8.513 0.609 -16.574 1.00 96.31 188 ASP A C 1
ATOM 1572 O O . ASP A 1 188 ? -9.023 0.380 -17.674 1.00 96.31 188 ASP A O 1
ATOM 1576 N N . TYR A 1 189 ? -7.474 1.438 -16.440 1.00 96.94 189 TYR A N 1
ATOM 1577 C CA . TYR A 1 189 ? -6.864 2.136 -17.569 1.00 96.94 189 TYR A CA 1
ATOM 1578 C C . TYR A 1 189 ? -6.273 1.175 -18.608 1.00 96.94 189 TYR A C 1
ATOM 1580 O O . TYR A 1 189 ? -6.552 1.305 -19.802 1.00 96.94 189 TYR A O 1
ATOM 1588 N N . ALA A 1 190 ? -5.489 0.192 -18.167 1.00 97.69 190 ALA A N 1
ATOM 1589 C CA . ALA A 1 190 ? -4.838 -0.776 -19.036 1.00 97.69 190 ALA A CA 1
ATOM 1590 C C . ALA A 1 190 ? -5.856 -1.651 -19.774 1.00 97.69 190 ALA A C 1
ATOM 1592 O O . ALA A 1 190 ? -5.682 -1.907 -20.964 1.00 97.69 190 ALA A O 1
ATOM 1593 N N . LYS A 1 191 ? -6.951 -2.047 -19.112 1.00 97.44 191 LYS A N 1
ATOM 1594 C CA . LYS A 1 191 ? -8.072 -2.752 -19.752 1.00 97.44 191 LYS A CA 1
ATOM 1595 C C . LYS A 1 191 ? -8.757 -1.889 -20.806 1.00 97.44 191 LYS A C 1
ATOM 1597 O O . LYS A 1 191 ? -8.961 -2.358 -21.921 1.00 97.44 191 LYS A O 1
ATOM 1602 N N . ALA A 1 192 ? -9.070 -0.633 -20.482 1.00 98.06 192 ALA A N 1
ATOM 1603 C CA . ALA A 1 192 ? -9.735 0.286 -21.407 1.00 98.06 192 ALA A CA 1
ATOM 1604 C C . ALA A 1 192 ? -8.913 0.564 -22.679 1.00 98.06 192 ALA A C 1
ATOM 1606 O O . ALA A 1 192 ? -9.485 0.826 -23.733 1.00 98.06 192 ALA A O 1
ATOM 1607 N N . HIS A 1 193 ? -7.584 0.469 -22.589 1.00 97.69 193 HIS A N 1
ATOM 1608 C CA . HIS A 1 193 ? -6.662 0.715 -23.702 1.00 97.69 193 HIS A CA 1
ATOM 1609 C C . HIS A 1 193 ? -6.035 -0.567 -24.274 1.00 97.69 193 HIS A C 1
ATOM 1611 O O . HIS A 1 193 ? -5.169 -0.480 -25.142 1.00 97.69 193 HIS A O 1
ATOM 1617 N N . ASN A 1 194 ? -6.460 -1.748 -23.810 1.00 97.44 194 ASN A N 1
ATOM 1618 C CA . ASN A 1 194 ? -5.929 -3.051 -24.222 1.00 97.44 194 ASN A CA 1
ATOM 1619 C C . ASN A 1 194 ? -4.386 -3.136 -24.148 1.00 97.44 194 ASN A C 1
ATOM 1621 O O . ASN A 1 194 ? -3.720 -3.565 -25.092 1.00 97.44 194 ASN A O 1
ATOM 1625 N N . LEU A 1 195 ? -3.811 -2.677 -23.034 1.00 97.19 195 LEU A N 1
ATOM 1626 C CA . LEU A 1 195 ? -2.361 -2.621 -22.839 1.00 97.19 195 LEU A CA 1
ATOM 1627 C C . LEU A 1 195 ? -1.817 -3.945 -22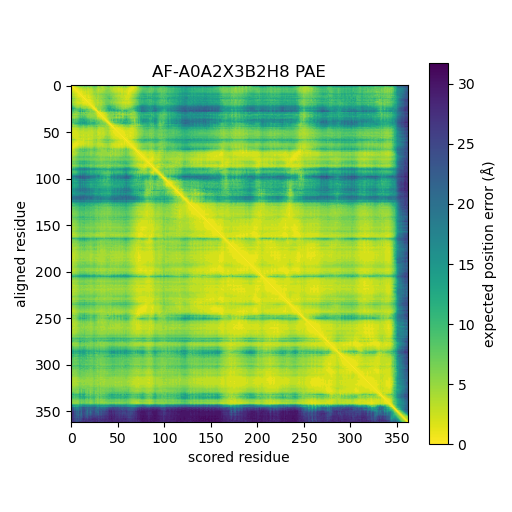.294 1.00 97.19 195 LEU A C 1
ATOM 1629 O O . LEU A 1 195 ? -2.330 -4.479 -21.313 1.00 97.19 195 LEU A O 1
ATOM 1633 N N . ASP A 1 196 ? -0.714 -4.421 -22.876 1.00 97.25 196 ASP A N 1
ATOM 1634 C CA . ASP A 1 196 ? 0.120 -5.483 -22.301 1.00 97.25 196 ASP A CA 1
ATOM 1635 C C . ASP A 1 196 ? 1.230 -4.862 -21.446 1.00 97.25 196 ASP A C 1
ATOM 1637 O O . ASP A 1 196 ? 2.032 -4.066 -21.942 1.00 97.25 196 ASP A O 1
ATOM 1641 N N . TYR A 1 197 ? 1.291 -5.215 -20.162 1.00 98.31 197 TYR A N 1
ATOM 1642 C CA . TYR A 1 197 ? 2.173 -4.544 -19.208 1.00 98.31 197 TYR A CA 1
ATOM 1643 C C . TYR A 1 197 ? 2.831 -5.488 -18.200 1.00 98.31 197 TYR A C 1
ATOM 1645 O O . TYR A 1 197 ? 2.395 -6.614 -17.959 1.00 98.31 197 TYR A O 1
ATOM 1653 N N . TYR A 1 198 ? 3.907 -4.991 -17.594 1.00 98.62 198 TYR A N 1
ATOM 1654 C CA . TYR A 1 198 ? 4.534 -5.563 -16.406 1.00 98.62 198 TYR A CA 1
ATOM 1655 C C . TYR A 1 198 ? 4.209 -4.716 -15.177 1.00 98.62 198 TYR A C 1
ATOM 1657 O O . TYR A 1 198 ? 4.070 -3.498 -15.280 1.00 98.62 198 TYR A O 1
ATOM 1665 N N . ILE A 1 199 ? 4.155 -5.339 -14.004 1.00 98.25 199 ILE A N 1
ATOM 1666 C CA . ILE A 1 199 ? 4.042 -4.637 -12.723 1.00 98.25 199 ILE A CA 1
ATOM 1667 C C . ILE A 1 199 ? 5.387 -4.676 -12.013 1.00 98.25 199 ILE A C 1
ATOM 1669 O O . ILE A 1 199 ? 5.932 -5.748 -11.749 1.00 98.25 199 ILE A O 1
ATOM 1673 N N . ILE A 1 200 ? 5.910 -3.503 -11.674 1.00 97.88 200 ILE A N 1
ATOM 1674 C CA . ILE A 1 200 ? 7.083 -3.357 -10.820 1.00 97.88 200 ILE A CA 1
ATOM 1675 C C . ILE A 1 200 ? 6.610 -3.367 -9.369 1.00 97.88 200 ILE A C 1
ATOM 1677 O O . ILE A 1 200 ? 5.812 -2.521 -8.979 1.00 97.88 200 ILE A O 1
ATOM 1681 N N . THR A 1 201 ? 7.102 -4.308 -8.567 1.00 96.44 201 THR A N 1
ATOM 1682 C CA . THR A 1 201 ? 6.690 -4.521 -7.171 1.00 96.44 201 THR A CA 1
ATOM 1683 C C . THR A 1 201 ? 7.841 -4.247 -6.194 1.00 96.44 201 THR A C 1
ATOM 1685 O O . THR A 1 201 ? 9.007 -4.205 -6.611 1.00 96.44 201 THR A O 1
ATOM 1688 N N . PRO A 1 202 ? 7.563 -4.086 -4.881 1.00 94.62 202 PRO A N 1
ATOM 1689 C CA . PRO A 1 202 ? 8.602 -3.905 -3.871 1.00 94.62 202 PRO A CA 1
ATOM 1690 C C . PRO A 1 202 ? 9.716 -4.955 -3.900 1.00 94.62 202 PRO A C 1
ATOM 1692 O O . PRO A 1 202 ? 9.522 -6.062 -4.411 1.00 94.62 202 PRO A O 1
ATOM 1695 N N . PRO A 1 203 ? 10.867 -4.690 -3.267 1.00 92.94 203 PRO A N 1
ATOM 1696 C CA . PRO A 1 203 ? 11.914 -5.687 -3.155 1.00 92.94 203 PRO A CA 1
ATOM 1697 C C . PRO A 1 203 ? 11.466 -6.987 -2.504 1.00 92.94 203 PRO A C 1
ATOM 1699 O O . PRO A 1 203 ? 10.819 -6.982 -1.462 1.00 92.94 203 PRO A O 1
ATOM 1702 N N . GLN A 1 204 ? 11.894 -8.109 -3.080 1.00 91.12 204 GLN A N 1
ATOM 1703 C CA . GLN A 1 204 ? 11.613 -9.450 -2.567 1.00 91.12 204 GLN A CA 1
ATOM 1704 C C . GLN A 1 204 ? 12.924 -10.184 -2.258 1.00 91.12 204 GLN A C 1
ATOM 1706 O O . GLN A 1 204 ? 13.401 -11.033 -3.008 1.00 91.12 204 GLN A O 1
ATOM 1711 N N . TYR A 1 205 ? 13.557 -9.810 -1.148 1.00 86.75 205 TYR A N 1
ATOM 1712 C CA . TYR A 1 205 ? 14.691 -10.534 -0.565 1.00 86.75 205 TYR A CA 1
ATOM 1713 C C . TYR A 1 205 ? 14.500 -10.665 0.945 1.00 86.75 205 TYR A C 1
ATOM 1715 O O . TYR A 1 205 ? 13.591 -10.057 1.495 1.00 86.75 205 TYR A O 1
ATOM 1723 N N . ARG A 1 206 ? 15.350 -11.438 1.638 1.00 83.62 206 ARG A N 1
ATOM 1724 C CA . ARG A 1 206 ? 15.134 -11.895 3.032 1.00 83.62 206 ARG A CA 1
ATOM 1725 C C . ARG A 1 206 ? 14.579 -10.845 4.015 1.00 83.62 206 ARG A C 1
ATOM 1727 O O . ARG A 1 206 ? 13.782 -11.199 4.869 1.00 83.62 206 ARG A O 1
ATOM 1734 N N . GLY A 1 207 ? 14.979 -9.573 3.916 1.00 86.06 207 GLY A N 1
ATOM 1735 C CA . GLY A 1 207 ? 14.478 -8.500 4.794 1.00 86.06 207 GLY A CA 1
ATOM 1736 C C . GLY A 1 207 ? 13.052 -8.006 4.494 1.00 86.06 207 GLY A C 1
ATOM 1737 O O . GLY A 1 207 ? 12.433 -7.391 5.357 1.00 86.06 207 GLY A O 1
ATOM 1738 N N . TYR A 1 208 ? 12.541 -8.283 3.296 1.00 91.06 208 TYR A N 1
ATOM 1739 C CA . TYR A 1 208 ? 11.253 -7.820 2.775 1.00 91.06 208 TYR A CA 1
ATOM 1740 C C . TYR A 1 208 ? 10.258 -8.952 2.491 1.00 91.06 208 TYR A C 1
ATOM 1742 O O . TYR A 1 208 ? 9.090 -8.668 2.247 1.00 91.06 208 TYR A O 1
ATOM 1750 N N . GLN A 1 209 ? 10.687 -10.219 2.565 1.00 93.81 209 GLN A N 1
ATOM 1751 C CA . GLN A 1 209 ? 9.831 -11.381 2.294 1.00 93.81 209 GLN A CA 1
ATOM 1752 C C . GLN A 1 209 ? 8.538 -11.357 3.121 1.00 93.81 209 GLN A C 1
ATOM 1754 O O . GLN A 1 209 ? 7.463 -11.564 2.575 1.00 93.81 209 GLN A O 1
ATOM 1759 N N . LYS A 1 210 ? 8.629 -10.963 4.397 1.00 94.31 210 LYS A N 1
ATOM 1760 C CA . LYS A 1 210 ? 7.464 -10.852 5.285 1.00 94.31 210 LYS A CA 1
ATOM 1761 C C . LYS A 1 210 ? 6.330 -9.980 4.725 1.00 94.31 210 LYS A C 1
ATOM 1763 O O . LYS A 1 210 ? 5.176 -10.246 5.013 1.00 94.31 210 LYS A O 1
ATOM 1768 N N . TYR A 1 211 ? 6.631 -8.944 3.937 1.00 94.62 211 TYR A N 1
ATOM 1769 C CA . TYR A 1 211 ? 5.600 -8.067 3.367 1.00 94.62 211 TYR A CA 1
ATOM 1770 C C . TYR A 1 211 ? 4.862 -8.743 2.205 1.00 94.62 211 TYR A C 1
ATOM 1772 O O . TYR A 1 211 ? 3.670 -8.516 2.013 1.00 94.62 211 TYR A O 1
ATOM 1780 N N . TYR A 1 212 ? 5.559 -9.610 1.463 1.00 95.75 212 TYR A N 1
ATOM 1781 C CA . TYR A 1 212 ? 4.937 -10.479 0.466 1.00 95.75 212 TYR A CA 1
ATOM 1782 C C . TYR A 1 212 ? 4.016 -11.492 1.115 1.00 95.75 212 TYR A C 1
ATOM 1784 O O . TYR A 1 212 ? 2.868 -11.599 0.693 1.00 95.75 212 TYR A O 1
ATOM 1792 N N . ASP A 1 213 ? 4.499 -12.143 2.169 1.00 95.25 213 ASP A N 1
ATOM 1793 C CA . ASP A 1 213 ? 3.733 -13.150 2.897 1.00 95.25 213 ASP A CA 1
ATOM 1794 C C . ASP A 1 213 ? 2.508 -12.538 3.600 1.00 95.25 213 ASP A C 1
ATOM 1796 O O . ASP A 1 213 ? 1.496 -13.208 3.758 1.00 95.25 213 ASP A O 1
ATOM 1800 N N . TRP A 1 214 ? 2.581 -11.268 4.021 1.00 95.44 214 TRP A N 1
ATOM 1801 C CA . TRP A 1 214 ? 1.504 -10.617 4.773 1.00 95.44 214 TRP A CA 1
ATOM 1802 C C . TRP A 1 214 ? 0.442 -9.905 3.938 1.00 95.44 214 TRP A C 1
ATOM 1804 O O . TRP A 1 214 ? -0.677 -9.779 4.430 1.00 95.44 214 TRP A O 1
ATOM 1814 N N . TYR A 1 215 ? 0.777 -9.342 2.771 1.00 95.81 215 TYR A N 1
ATOM 1815 C CA . TYR A 1 215 ? -0.206 -8.573 1.988 1.00 95.81 215 TYR A CA 1
ATOM 1816 C C . TYR A 1 215 ? 0.117 -8.376 0.507 1.00 95.81 215 TYR A C 1
ATOM 1818 O O . TYR A 1 215 ? -0.812 -8.305 -0.292 1.00 95.81 215 TYR A O 1
ATOM 1826 N N . ILE A 1 216 ? 1.390 -8.260 0.103 1.00 96.94 216 ILE A N 1
ATOM 1827 C CA . ILE A 1 216 ? 1.696 -7.931 -1.304 1.00 96.94 216 ILE A CA 1
ATOM 1828 C C . ILE A 1 216 ? 1.283 -9.087 -2.219 1.00 96.94 216 ILE A C 1
ATOM 1830 O O . ILE A 1 216 ? 0.651 -8.842 -3.242 1.00 96.94 216 ILE A O 1
ATOM 1834 N N . GLN A 1 217 ? 1.613 -10.336 -1.864 1.00 96.62 217 GLN A N 1
ATOM 1835 C CA . GLN A 1 217 ? 1.269 -11.480 -2.711 1.00 96.62 217 GLN A CA 1
ATOM 1836 C C . GLN A 1 217 ? -0.246 -11.698 -2.763 1.00 96.62 217 GLN A C 1
ATOM 1838 O O . GLN A 1 217 ? -0.779 -11.888 -3.848 1.00 96.62 217 GLN A O 1
ATOM 1843 N N . GLU A 1 218 ? -0.934 -11.577 -1.624 1.00 96.75 218 GLU A N 1
ATOM 1844 C CA . GLU A 1 218 ? -2.395 -11.699 -1.548 1.00 96.75 218 GLU A CA 1
ATOM 1845 C C . GLU A 1 218 ? -3.094 -10.686 -2.470 1.00 96.75 218 GLU A C 1
ATOM 1847 O O . GLU A 1 218 ? -3.982 -11.060 -3.227 1.00 96.75 218 GLU A O 1
ATOM 1852 N N . ILE A 1 219 ? -2.639 -9.429 -2.502 1.00 97.75 219 ILE A N 1
ATOM 1853 C CA . ILE A 1 219 ? -3.184 -8.403 -3.407 1.00 97.75 219 ILE A CA 1
ATOM 1854 C C . ILE A 1 219 ? -2.909 -8.726 -4.883 1.00 97.75 219 ILE A C 1
ATOM 1856 O O . ILE A 1 219 ? -3.801 -8.587 -5.717 1.00 97.75 219 ILE A O 1
ATOM 1860 N N . LEU A 1 220 ? -1.696 -9.172 -5.222 1.00 97.81 220 LEU A N 1
ATOM 1861 C CA . LEU A 1 220 ? -1.363 -9.561 -6.598 1.00 97.81 220 LEU A CA 1
ATOM 1862 C C . LEU A 1 220 ? -2.198 -10.763 -7.067 1.00 97.81 220 LEU A C 1
ATOM 1864 O O . LEU A 1 220 ? -2.603 -10.803 -8.229 1.00 97.81 220 LEU A O 1
ATOM 1868 N N . ASP A 1 221 ? -2.481 -11.704 -6.165 1.00 97.56 221 ASP A N 1
ATOM 1869 C CA . ASP A 1 221 ? -3.302 -12.883 -6.438 1.00 97.56 221 ASP A CA 1
ATOM 1870 C C . ASP A 1 221 ? -4.788 -12.510 -6.597 1.00 97.56 221 ASP A C 1
ATOM 1872 O O . ASP A 1 221 ? -5.428 -12.980 -7.538 1.00 97.56 221 ASP A O 1
ATOM 1876 N N . ILE A 1 222 ? -5.324 -11.614 -5.753 1.00 97.88 222 ILE A N 1
ATOM 1877 C CA . ILE A 1 222 ? -6.693 -11.067 -5.884 1.00 97.88 222 ILE A CA 1
ATOM 1878 C C . ILE A 1 222 ? -6.894 -10.424 -7.262 1.00 97.88 222 ILE A C 1
ATOM 1880 O O . ILE A 1 222 ? -7.927 -10.627 -7.900 1.00 97.88 222 ILE A O 1
ATOM 1884 N N . GLU A 1 223 ? -5.897 -9.682 -7.746 1.00 97.56 223 GLU A N 1
ATOM 1885 C CA . GLU A 1 223 ? -5.934 -9.055 -9.071 1.00 97.56 223 GLU A CA 1
ATOM 1886 C C . GLU A 1 223 ? -5.532 -9.990 -10.216 1.00 97.56 223 GLU A C 1
ATOM 1888 O O . GLU A 1 223 ? -5.511 -9.571 -11.373 1.00 97.56 223 GLU A O 1
ATOM 1893 N N . SER A 1 224 ? -5.240 -11.261 -9.921 1.00 97.19 224 SER A N 1
ATOM 1894 C CA . SER A 1 224 ? -4.840 -12.267 -10.911 1.00 97.19 224 SER A CA 1
ATOM 1895 C C . SER A 1 224 ? -3.642 -11.830 -11.767 1.00 97.19 224 SER A C 1
ATOM 1897 O O . SER A 1 224 ? -3.587 -12.108 -12.966 1.00 97.19 224 SER A O 1
ATOM 1899 N N . ILE A 1 225 ? -2.668 -11.138 -11.164 1.00 97.56 225 ILE A N 1
ATOM 1900 C CA . ILE A 1 225 ? -1.472 -10.675 -11.872 1.00 97.56 225 ILE A CA 1
ATOM 1901 C C . ILE A 1 225 ? -0.570 -11.875 -12.206 1.00 97.56 225 ILE A C 1
ATOM 1903 O O . ILE A 1 225 ? -0.105 -12.565 -11.292 1.00 97.56 225 ILE A O 1
ATOM 1907 N N . PRO A 1 226 ? -0.247 -12.126 -13.490 1.00 96.75 226 PRO A N 1
ATOM 1908 C CA . PRO A 1 226 ? 0.597 -13.255 -13.863 1.00 96.75 226 PRO A CA 1
ATOM 1909 C C . PRO A 1 226 ? 2.018 -13.140 -13.297 1.00 96.75 226 PRO A C 1
ATOM 1911 O O . PRO A 1 226 ? 2.651 -12.082 -13.341 1.00 96.75 226 PRO A O 1
ATOM 1914 N N . LYS A 1 227 ? 2.563 -14.256 -12.796 1.00 95.50 227 LYS A N 1
ATOM 1915 C CA . LYS A 1 227 ? 3.893 -14.298 -12.154 1.00 95.50 227 LYS A CA 1
ATOM 1916 C C . LYS A 1 227 ? 5.035 -13.884 -13.083 1.00 95.50 227 LYS A C 1
ATOM 1918 O O . LYS A 1 227 ? 6.019 -13.310 -12.625 1.00 95.50 227 LYS A O 1
ATOM 1923 N N . ASP A 1 228 ? 4.909 -14.162 -14.375 1.00 96.19 228 ASP A N 1
ATOM 1924 C CA . ASP A 1 228 ? 5.857 -13.780 -15.425 1.00 96.19 228 ASP A CA 1
ATOM 1925 C C . ASP A 1 228 ? 5.768 -12.292 -15.812 1.00 96.19 228 ASP A C 1
ATOM 1927 O O . ASP A 1 228 ? 6.668 -11.776 -16.477 1.00 96.19 228 ASP A O 1
ATOM 1931 N N . ARG A 1 229 ? 4.729 -11.586 -15.347 1.00 97.50 229 ARG A N 1
ATOM 1932 C CA . ARG A 1 229 ? 4.532 -10.140 -15.519 1.00 97.50 229 ARG A CA 1
ATOM 1933 C C . ARG A 1 229 ? 4.956 -9.316 -14.303 1.00 97.50 229 ARG A C 1
ATOM 1935 O O . ARG A 1 229 ? 4.837 -8.093 -14.327 1.00 97.50 229 ARG A O 1
ATOM 1942 N N . ILE A 1 230 ? 5.509 -9.948 -13.267 1.00 97.81 230 ILE A N 1
ATOM 1943 C CA . ILE A 1 230 ? 5.969 -9.273 -12.047 1.00 97.81 230 ILE A CA 1
ATOM 1944 C C . ILE A 1 230 ? 7.482 -9.027 -12.090 1.00 97.81 230 ILE A C 1
ATOM 1946 O O . ILE A 1 230 ? 8.294 -9.949 -12.187 1.00 97.81 230 ILE A O 1
ATOM 1950 N N . ILE A 1 231 ? 7.869 -7.763 -11.924 1.00 97.25 231 ILE A N 1
ATOM 1951 C CA . ILE A 1 231 ? 9.254 -7.307 -11.820 1.00 97.25 231 ILE A CA 1
ATOM 1952 C C . ILE A 1 231 ? 9.507 -6.831 -10.391 1.00 97.25 231 ILE A C 1
ATOM 1954 O O . ILE A 1 231 ? 9.165 -5.718 -10.011 1.00 97.25 231 ILE A O 1
ATOM 1958 N N . THR A 1 232 ? 10.171 -7.652 -9.586 1.00 95.25 232 THR A N 1
ATOM 1959 C CA . THR A 1 232 ? 10.566 -7.242 -8.233 1.00 95.25 232 THR A CA 1
ATOM 1960 C C . THR A 1 232 ? 11.755 -6.287 -8.289 1.00 95.25 232 THR A C 1
ATOM 1962 O O . THR A 1 232 ? 12.795 -6.645 -8.866 1.00 95.25 232 THR A O 1
ATOM 1965 N N . LEU A 1 233 ? 11.641 -5.135 -7.622 1.00 93.00 233 LEU A N 1
ATOM 1966 C CA . LEU A 1 233 ? 12.789 -4.284 -7.316 1.00 93.00 233 LEU A CA 1
ATOM 1967 C C . LEU A 1 233 ? 13.844 -5.072 -6.525 1.00 93.00 233 LEU A C 1
ATOM 1969 O O . LEU A 1 233 ? 13.594 -6.138 -5.950 1.00 93.00 233 LEU A O 1
ATOM 1973 N N . ASN A 1 234 ? 15.072 -4.580 -6.523 1.00 91.44 234 ASN A N 1
ATOM 1974 C CA . ASN A 1 234 ? 16.151 -5.175 -5.752 1.00 91.44 234 ASN A CA 1
ATOM 1975 C C . ASN A 1 234 ? 17.070 -4.084 -5.214 1.00 91.44 234 ASN A C 1
ATOM 1977 O O . ASN A 1 234 ? 16.728 -2.912 -5.252 1.00 91.44 234 ASN A O 1
ATOM 1981 N N . HIS A 1 235 ? 18.187 -4.474 -4.612 1.00 89.69 235 HIS A N 1
ATOM 1982 C CA . HIS A 1 235 ? 19.049 -3.573 -3.860 1.00 89.69 235 HIS A CA 1
ATOM 1983 C C . HIS A 1 235 ? 19.934 -2.706 -4.775 1.00 89.69 235 HIS A C 1
ATOM 1985 O O . HIS A 1 235 ? 21.160 -2.803 -4.694 1.00 89.69 235 HIS A O 1
ATOM 1991 N N . GLN A 1 236 ? 19.304 -1.954 -5.689 1.00 87.31 236 GLN A N 1
ATOM 1992 C CA . GLN A 1 236 ? 19.907 -1.154 -6.763 1.00 87.31 236 GLN A CA 1
ATOM 1993 C C . GLN A 1 236 ? 18.977 -0.038 -7.236 1.00 87.31 236 GLN A C 1
ATOM 1995 O O . GLN A 1 236 ? 17.759 -0.122 -7.072 1.00 87.31 236 GLN A O 1
ATOM 2000 N N . ASN A 1 237 ? 19.563 0.945 -7.918 1.00 88.56 237 ASN A N 1
ATOM 2001 C CA . ASN A 1 237 ? 18.825 1.836 -8.799 1.00 88.56 237 ASN A CA 1
ATOM 2002 C C . ASN A 1 237 ? 18.656 1.186 -10.178 1.00 88.56 237 ASN A C 1
ATOM 2004 O O . ASN A 1 237 ? 19.556 0.529 -10.705 1.00 88.56 237 ASN A O 1
ATOM 2008 N N . HIS A 1 238 ? 17.493 1.390 -10.780 1.00 91.31 238 HIS A N 1
ATOM 2009 C CA . HIS A 1 238 ? 17.148 0.870 -12.089 1.00 91.31 238 HIS A CA 1
ATOM 2010 C C . HIS A 1 238 ? 16.787 2.021 -13.008 1.00 91.31 238 HIS A C 1
ATOM 2012 O O . HIS A 1 238 ? 15.821 2.731 -12.764 1.00 91.31 238 HIS A O 1
ATOM 2018 N N . LYS A 1 239 ? 17.517 2.167 -14.112 1.00 93.31 239 LYS A N 1
ATOM 2019 C CA . LYS A 1 239 ? 16.996 2.928 -15.245 1.00 93.31 239 LYS A CA 1
ATOM 2020 C C . LYS A 1 239 ? 15.811 2.153 -15.828 1.00 93.31 239 LYS A C 1
ATOM 2022 O O . LYS A 1 239 ? 15.887 0.924 -15.954 1.00 93.31 239 LYS A O 1
ATOM 2027 N N . VAL A 1 240 ? 14.749 2.845 -16.211 1.00 96.06 240 VAL A N 1
ATOM 2028 C CA . VAL A 1 240 ? 13.519 2.255 -16.747 1.00 96.06 240 VAL A CA 1
ATOM 2029 C C . VAL A 1 240 ? 13.027 3.098 -17.914 1.00 96.06 240 VAL A C 1
ATOM 2031 O O . VAL A 1 240 ? 13.079 4.320 -17.849 1.00 96.06 240 VAL A O 1
ATOM 2034 N N . LYS A 1 241 ? 12.561 2.441 -18.978 1.00 97.38 241 LYS A N 1
ATOM 2035 C CA . LYS A 1 241 ? 11.896 3.085 -20.117 1.00 97.38 241 LYS A CA 1
ATOM 2036 C C . LYS A 1 241 ? 10.423 2.709 -20.163 1.00 97.38 241 LYS A C 1
ATOM 2038 O O . LYS A 1 241 ? 10.103 1.572 -19.802 1.00 97.38 241 LYS A O 1
ATOM 2043 N N . ASN A 1 242 ? 9.583 3.606 -20.682 1.00 97.19 242 ASN A N 1
ATOM 2044 C CA . ASN A 1 242 ? 8.139 3.397 -20.853 1.00 97.19 242 ASN A CA 1
ATOM 2045 C C . ASN A 1 242 ? 7.464 3.017 -19.517 1.00 97.19 242 ASN A C 1
ATOM 2047 O O . ASN A 1 242 ? 6.925 1.918 -19.333 1.00 97.19 242 ASN A O 1
ATOM 2051 N N . LEU A 1 243 ? 7.634 3.913 -18.540 1.00 96.56 243 LEU A N 1
ATOM 2052 C CA . LEU A 1 243 ? 7.197 3.754 -17.160 1.00 96.56 243 LEU A CA 1
ATOM 2053 C C . LEU A 1 243 ? 5.894 4.513 -16.926 1.00 96.56 243 LEU A C 1
ATOM 2055 O O . LEU A 1 243 ? 5.810 5.707 -17.186 1.00 96.56 243 LEU A O 1
ATOM 2059 N N . TYR A 1 244 ? 4.923 3.831 -16.339 1.00 95.56 244 TYR A N 1
ATOM 2060 C CA . TYR A 1 244 ? 3.690 4.409 -15.840 1.00 95.56 244 TYR A CA 1
ATOM 2061 C C . TYR A 1 244 ? 3.649 4.348 -14.317 1.00 95.56 244 TYR A C 1
ATOM 2063 O O . TYR A 1 244 ? 4.136 3.398 -13.700 1.00 95.56 244 TYR A O 1
ATOM 2071 N N . HIS A 1 245 ? 3.033 5.352 -13.710 1.00 92.25 245 HIS A N 1
ATOM 2072 C CA . HIS A 1 245 ? 2.694 5.388 -12.288 1.00 92.25 245 HIS A CA 1
ATOM 2073 C C . HIS A 1 245 ? 1.502 6.318 -12.079 1.00 92.25 245 HIS A C 1
ATOM 2075 O O . HIS A 1 245 ? 1.182 7.136 -12.941 1.00 92.25 245 HIS A O 1
ATOM 2081 N N . THR A 1 246 ? 0.806 6.182 -10.958 1.00 88.62 246 THR A N 1
ATOM 2082 C CA . THR A 1 246 ? -0.245 7.131 -10.586 1.00 88.62 246 THR A CA 1
ATOM 2083 C C . THR A 1 246 ? 0.339 8.273 -9.771 1.00 88.62 246 THR A C 1
ATOM 2085 O O . THR A 1 246 ? 1.201 8.051 -8.918 1.00 88.62 246 THR A O 1
ATOM 2088 N N . SER A 1 247 ? -0.200 9.480 -9.949 1.00 81.56 247 SER A N 1
ATOM 2089 C CA . SER A 1 247 ? -0.001 10.532 -8.956 1.00 81.56 247 SER A CA 1
ATOM 2090 C C . SER A 1 247 ? -0.526 10.088 -7.590 1.00 81.56 247 SER A C 1
ATOM 2092 O O . SER A 1 247 ? -1.322 9.152 -7.494 1.00 81.56 247 SER A O 1
ATOM 2094 N N . SER A 1 248 ? -0.139 10.785 -6.523 1.00 76.75 248 SER A N 1
ATOM 2095 C CA . SER A 1 248 ? -0.653 10.480 -5.186 1.00 76.75 248 SER A CA 1
ATOM 2096 C C . SER A 1 248 ? -2.179 10.407 -5.152 1.00 76.75 248 SER A C 1
ATOM 2098 O O . SER A 1 248 ? -2.869 11.386 -5.429 1.00 76.75 248 SER A O 1
ATOM 2100 N N . ILE A 1 249 ? -2.691 9.263 -4.709 1.00 79.81 249 ILE A N 1
ATOM 2101 C CA . ILE A 1 249 ? -4.126 8.962 -4.688 1.00 79.81 249 ILE A CA 1
ATOM 2102 C C . ILE A 1 249 ? -4.799 9.254 -3.343 1.00 79.81 249 ILE A C 1
ATOM 2104 O O . ILE A 1 249 ? -5.874 8.732 -3.036 1.00 79.81 249 ILE A O 1
ATOM 2108 N N . ARG A 1 250 ? -4.134 10.038 -2.493 1.00 75.75 250 ARG A N 1
ATOM 2109 C CA . ARG A 1 250 ? -4.682 10.454 -1.202 1.00 75.75 250 ARG A CA 1
ATOM 2110 C C . ARG A 1 250 ? -5.983 11.197 -1.431 1.00 75.75 250 ARG A C 1
ATOM 2112 O O . ARG A 1 250 ? -5.990 12.144 -2.202 1.00 75.75 250 ARG A O 1
ATOM 2119 N N . PHE A 1 251 ? -7.030 10.789 -0.721 1.00 72.81 251 PHE A N 1
ATOM 2120 C CA . PHE A 1 251 ? -8.387 11.294 -0.899 1.00 72.81 251 PHE A CA 1
ATOM 2121 C C . PHE A 1 251 ? -8.900 10.991 -2.308 1.00 72.81 251 PHE A C 1
ATOM 2123 O O . PHE A 1 251 ? -9.147 11.895 -3.086 1.00 72.81 251 PHE A O 1
ATOM 2130 N N . SER A 1 252 ? -9.042 9.706 -2.638 1.00 77.06 252 SER A N 1
ATOM 2131 C CA . SER A 1 252 ? -9.640 9.239 -3.897 1.00 77.06 252 SER A CA 1
ATOM 2132 C C . SER A 1 252 ? -10.757 8.235 -3.622 1.00 77.06 252 SER A C 1
ATOM 2134 O O . SER A 1 252 ? -10.676 7.428 -2.690 1.00 77.06 252 SER A O 1
ATOM 2136 N N . THR A 1 253 ? -11.785 8.230 -4.470 1.00 81.31 253 THR A N 1
ATOM 2137 C CA . THR A 1 253 ? -12.855 7.221 -4.448 1.00 81.31 253 THR A CA 1
ATOM 2138 C C . THR A 1 253 ? -12.317 5.799 -4.640 1.00 81.31 253 THR A C 1
ATOM 2140 O O . THR A 1 253 ? -12.872 4.853 -4.075 1.00 81.31 253 THR A O 1
ATOM 2143 N N . TYR A 1 254 ? -11.175 5.633 -5.313 1.00 86.94 254 TYR A N 1
ATOM 2144 C CA . TYR A 1 254 ? -10.505 4.336 -5.448 1.00 86.94 254 TYR A CA 1
ATOM 2145 C C . TYR A 1 254 ? -9.982 3.779 -4.124 1.00 86.94 254 TYR A C 1
ATOM 2147 O O . TYR A 1 254 ? -9.920 2.562 -3.971 1.00 86.94 254 TYR A O 1
ATOM 2155 N N . GLN A 1 255 ? -9.665 4.619 -3.131 1.00 87.25 255 GLN A N 1
ATOM 2156 C CA . GLN A 1 255 ? -9.269 4.126 -1.805 1.00 87.25 255 GLN A CA 1
ATOM 2157 C C . GLN A 1 255 ? -10.426 3.369 -1.150 1.00 87.25 255 GLN A C 1
ATOM 2159 O O . GLN A 1 255 ? -10.241 2.283 -0.601 1.00 87.25 255 GLN A O 1
AT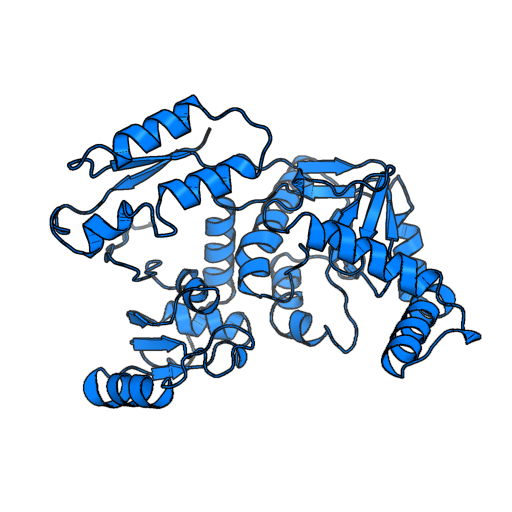OM 2164 N N . TYR A 1 256 ? -11.640 3.913 -1.267 1.00 86.12 256 TYR A N 1
ATOM 2165 C CA . TYR A 1 256 ? -12.848 3.244 -0.801 1.00 86.12 256 TYR A CA 1
ATOM 2166 C C . TYR A 1 256 ? -13.099 1.950 -1.582 1.00 86.12 256 TYR A C 1
ATOM 2168 O O . TYR A 1 256 ? -13.341 0.912 -0.970 1.00 86.12 256 TYR A O 1
ATOM 2176 N N . GLN A 1 257 ? -12.977 1.971 -2.912 1.00 89.69 257 GLN A N 1
ATOM 2177 C CA . GLN A 1 257 ? -13.136 0.766 -3.735 1.00 89.69 257 GLN A CA 1
ATOM 2178 C C . GLN A 1 257 ? -12.130 -0.332 -3.360 1.00 89.69 257 GLN A C 1
ATOM 2180 O O . GLN A 1 257 ? -12.526 -1.485 -3.196 1.00 89.69 257 GLN A O 1
ATOM 2185 N N . ALA A 1 258 ? -10.862 0.025 -3.144 1.00 93.12 258 ALA A N 1
ATOM 2186 C CA . ALA A 1 258 ? -9.819 -0.885 -2.681 1.00 93.12 258 ALA A CA 1
ATOM 2187 C C . ALA A 1 258 ? -10.182 -1.529 -1.338 1.00 93.12 258 ALA A C 1
ATOM 2189 O O . ALA A 1 258 ? -10.171 -2.754 -1.217 1.00 93.12 258 ALA A O 1
ATOM 2190 N N . ILE A 1 259 ? -10.587 -0.724 -0.350 1.00 92.69 259 ILE A N 1
ATOM 2191 C CA . ILE A 1 259 ? -11.027 -1.217 0.962 1.00 92.69 259 ILE A CA 1
ATOM 2192 C C . ILE A 1 259 ? -12.211 -2.175 0.812 1.00 92.69 259 ILE A C 1
ATOM 2194 O O . ILE A 1 259 ? -12.165 -3.281 1.347 1.00 92.69 259 ILE A O 1
ATOM 2198 N N . ARG A 1 260 ? -13.249 -1.793 0.056 1.00 92.06 260 ARG A N 1
ATOM 2199 C CA . ARG A 1 260 ? -14.436 -2.636 -0.159 1.00 92.06 260 ARG A CA 1
ATOM 2200 C C . ARG A 1 260 ? -14.073 -3.946 -0.848 1.00 92.06 260 ARG A C 1
ATOM 2202 O O . ARG A 1 260 ? -14.537 -4.998 -0.419 1.00 92.06 260 ARG A O 1
ATOM 2209 N N . LYS A 1 261 ? -13.226 -3.906 -1.877 1.00 95.19 261 LYS A N 1
ATOM 2210 C CA . LYS A 1 261 ? -12.779 -5.107 -2.587 1.00 95.19 261 LYS A CA 1
ATOM 2211 C C . LYS A 1 261 ? -12.022 -6.053 -1.658 1.00 95.19 261 LYS A C 1
ATOM 2213 O O . LYS A 1 261 ? -12.308 -7.247 -1.668 1.00 95.19 261 LYS A O 1
ATOM 2218 N N . LEU A 1 262 ? -11.133 -5.535 -0.807 1.00 96.19 262 LEU A N 1
ATOM 2219 C CA . LEU A 1 262 ? -10.442 -6.341 0.206 1.00 96.19 262 LEU A CA 1
ATOM 2220 C C . LEU A 1 262 ? -11.412 -6.923 1.239 1.00 96.19 262 LEU A C 1
ATOM 2222 O O . LEU A 1 262 ? -11.332 -8.114 1.519 1.00 96.19 262 LEU A O 1
ATOM 2226 N N . GLN A 1 263 ? -12.347 -6.123 1.765 1.00 94.62 263 GLN A N 1
ATOM 2227 C CA . GLN A 1 263 ? -13.369 -6.597 2.707 1.00 94.62 263 GLN A CA 1
ATOM 2228 C C . GLN A 1 263 ? -14.160 -7.770 2.125 1.00 94.62 263 GLN A C 1
ATOM 2230 O O . GLN A 1 263 ? -14.251 -8.808 2.767 1.00 94.62 263 GLN A O 1
ATOM 2235 N N . HIS A 1 264 ? -14.687 -7.625 0.906 1.00 94.88 264 HIS A N 1
ATOM 2236 C CA . HIS A 1 264 ? -15.483 -8.667 0.250 1.00 94.88 264 HIS A CA 1
ATOM 2237 C C . HIS A 1 264 ? -14.666 -9.916 -0.072 1.00 94.88 264 HIS A C 1
ATOM 2239 O O . HIS A 1 264 ? -15.123 -11.027 0.174 1.00 94.88 264 HIS A O 1
ATOM 2245 N N . THR A 1 265 ? -13.458 -9.742 -0.606 1.00 97.06 265 THR A N 1
ATOM 2246 C CA . THR A 1 265 ? -12.647 -10.867 -1.097 1.00 97.06 265 THR A CA 1
ATOM 2247 C C . THR A 1 265 ? -12.022 -11.669 0.040 1.00 97.06 265 THR A C 1
ATOM 2249 O O . THR A 1 265 ? -11.887 -12.886 -0.059 1.00 97.06 265 THR A O 1
ATOM 2252 N N . LEU A 1 266 ? -11.638 -10.997 1.128 1.00 96.88 266 LEU A N 1
ATOM 2253 C CA . LEU A 1 266 ? -10.921 -11.612 2.247 1.00 96.88 266 LEU A CA 1
ATOM 2254 C C . LEU A 1 266 ? -11.822 -11.944 3.437 1.00 96.88 266 LEU A C 1
ATOM 2256 O O . LEU A 1 266 ? -11.332 -12.489 4.430 1.00 96.88 266 LEU A O 1
ATOM 2260 N N . TYR A 1 267 ? -13.122 -11.655 3.353 1.00 95.94 267 TYR A N 1
ATOM 2261 C CA . TYR A 1 267 ? -14.076 -12.046 4.382 1.00 95.94 267 TYR A CA 1
ATOM 2262 C C . TYR A 1 267 ? -14.091 -13.564 4.564 1.00 95.94 267 TYR A C 1
ATOM 2264 O O . TYR A 1 267 ? -14.298 -14.333 3.628 1.00 95.94 267 TYR A O 1
ATOM 2272 N N . ASP A 1 268 ? -13.899 -13.990 5.805 1.00 96.75 268 ASP A N 1
ATOM 2273 C CA . ASP A 1 268 ? -14.014 -15.377 6.218 1.00 96.75 268 ASP A CA 1
ATOM 2274 C C . ASP A 1 268 ? -15.168 -15.484 7.223 1.00 96.75 268 ASP A C 1
ATOM 2276 O O . ASP A 1 268 ? -15.032 -14.994 8.350 1.00 96.75 268 ASP A O 1
ATOM 2280 N N . PRO A 1 269 ? -16.310 -16.106 6.870 1.00 94.69 269 PRO A N 1
ATOM 2281 C CA . PRO A 1 269 ? -17.443 -16.253 7.783 1.00 94.69 269 PRO A CA 1
ATOM 2282 C C . PRO A 1 269 ? -17.104 -17.104 9.015 1.00 94.69 269 PRO A C 1
ATOM 2284 O O . PRO A 1 269 ? -17.684 -16.887 10.079 1.00 94.69 269 PRO A O 1
ATOM 2287 N N . ASN A 1 270 ? -16.124 -18.006 8.910 1.00 96.81 270 ASN A N 1
ATOM 2288 C CA . ASN A 1 270 ? -15.715 -18.916 9.980 1.00 96.81 270 ASN A CA 1
ATOM 2289 C C . ASN A 1 270 ? -14.636 -18.322 10.894 1.00 96.81 270 ASN A C 1
ATOM 2291 O O . ASN A 1 270 ? -14.226 -18.963 11.865 1.00 96.81 270 ASN A O 1
ATOM 2295 N N . PHE A 1 271 ? -14.175 -17.100 10.620 1.00 96.94 271 PHE A N 1
ATOM 2296 C CA . PHE A 1 271 ? -13.169 -16.453 11.447 1.00 96.94 271 PHE A CA 1
ATOM 2297 C C . PHE A 1 271 ? -13.676 -16.248 12.881 1.00 96.94 271 PHE A C 1
ATOM 2299 O O . PHE A 1 271 ? -14.707 -15.605 13.126 1.00 96.94 271 PHE A O 1
ATOM 2306 N N . LYS A 1 272 ? -12.912 -16.769 13.847 1.00 95.50 272 LYS A N 1
ATOM 2307 C CA . LYS A 1 272 ? -13.212 -16.654 15.274 1.00 95.50 272 LYS A CA 1
ATOM 2308 C C . LYS A 1 272 ? -13.047 -15.204 15.728 1.00 95.50 272 LYS A C 1
ATOM 2310 O O . LYS A 1 272 ? -11.939 -14.676 15.752 1.00 95.50 272 LYS A O 1
ATOM 2315 N N . SER A 1 273 ? -14.155 -14.577 16.120 1.00 92.38 273 SER A N 1
ATOM 2316 C CA . SER A 1 273 ? -14.150 -13.208 16.646 1.00 92.38 273 SER A CA 1
ATOM 2317 C C . SER A 1 273 ? -13.229 -13.068 17.863 1.00 92.38 273 SER A C 1
ATOM 2319 O O . SER A 1 273 ? -13.194 -13.947 18.727 1.00 92.38 273 SER A O 1
ATOM 2321 N N . LEU A 1 274 ? -12.527 -11.935 17.948 1.00 94.75 274 LEU A N 1
ATOM 2322 C CA . LEU A 1 274 ? -11.734 -11.540 19.118 1.00 94.75 274 LEU A CA 1
ATOM 2323 C C . LEU A 1 274 ? -12.531 -10.663 20.101 1.00 94.75 274 LEU A C 1
ATOM 2325 O O . LEU A 1 274 ? -11.962 -10.151 21.060 1.00 94.75 274 LEU A O 1
ATOM 2329 N N . GLY A 1 275 ? -13.832 -10.493 19.859 1.00 91.94 275 GLY A N 1
ATOM 2330 C CA . GLY A 1 275 ? -14.691 -9.535 20.552 1.00 91.94 275 GLY A CA 1
ATOM 2331 C C . GLY A 1 275 ? -15.124 -8.401 19.625 1.00 91.94 275 GLY A C 1
ATOM 2332 O O . GLY A 1 275 ? -14.575 -8.227 18.539 1.00 91.94 275 GLY A O 1
ATOM 2333 N N . ASP A 1 276 ? -16.137 -7.641 20.039 1.00 92.25 276 ASP A N 1
ATOM 2334 C CA . ASP A 1 276 ? -16.654 -6.498 19.277 1.00 92.25 276 ASP A CA 1
ATOM 2335 C C . ASP A 1 276 ? -16.109 -5.141 19.762 1.00 92.25 276 ASP A C 1
ATOM 2337 O O . ASP A 1 276 ? -16.364 -4.113 19.130 1.00 92.25 276 ASP A O 1
ATOM 2341 N N . ARG A 1 277 ? -15.313 -5.134 20.837 1.00 95.06 277 ARG A N 1
ATOM 2342 C CA . ARG A 1 277 ? -14.612 -3.967 21.384 1.00 95.06 277 ARG A CA 1
ATOM 2343 C C . ARG A 1 277 ? -13.113 -4.208 21.333 1.00 95.06 277 ARG A C 1
ATOM 2345 O O . ARG A 1 277 ? -12.596 -5.042 22.069 1.00 95.06 277 ARG A O 1
ATOM 2352 N N . ILE A 1 278 ? -12.411 -3.497 20.462 1.00 95.94 278 ILE A N 1
ATOM 2353 C CA . ILE A 1 278 ? -10.990 -3.721 20.201 1.00 95.94 278 ILE A CA 1
ATOM 2354 C C . ILE A 1 278 ? -10.180 -2.491 20.596 1.00 95.94 278 ILE A C 1
ATOM 2356 O O . ILE A 1 278 ? -10.461 -1.382 20.142 1.00 95.94 278 ILE A O 1
ATOM 2360 N N . TYR A 1 279 ? -9.153 -2.707 21.416 1.00 95.44 279 TYR A N 1
ATOM 2361 C CA . TYR A 1 279 ? -8.103 -1.732 21.683 1.00 95.44 279 TYR A CA 1
ATOM 2362 C C . TYR A 1 279 ? -6.845 -2.136 20.907 1.00 95.44 279 TYR A C 1
ATOM 2364 O O . TYR A 1 279 ? -6.270 -3.199 21.152 1.00 95.44 279 TYR A O 1
ATOM 2372 N N . ILE A 1 280 ? -6.410 -1.308 19.955 1.00 94.00 280 ILE A N 1
ATOM 2373 C CA . ILE A 1 280 ? -5.140 -1.519 19.256 1.00 94.00 280 ILE A CA 1
ATOM 2374 C C . ILE A 1 280 ? -4.039 -0.842 20.059 1.00 94.00 280 ILE A C 1
ATOM 2376 O O . ILE A 1 280 ? -3.871 0.379 20.029 1.00 94.00 280 ILE A O 1
ATOM 2380 N N . SER A 1 281 ? -3.253 -1.663 20.742 1.00 92.69 281 SER A N 1
ATOM 2381 C CA . SER A 1 281 ? -2.081 -1.195 21.461 1.00 92.69 281 SER A CA 1
ATOM 2382 C C . SER A 1 281 ? -0.976 -0.778 20.493 1.00 92.69 281 SER A C 1
ATOM 2384 O O . SER A 1 281 ? -0.750 -1.401 19.453 1.00 92.69 281 SER A O 1
ATOM 2386 N N . ARG A 1 282 ? -0.228 0.260 20.880 1.00 88.06 282 ARG A N 1
ATOM 2387 C CA . ARG A 1 282 ? 0.992 0.694 20.186 1.00 88.06 282 ARG A CA 1
ATOM 2388 C C . ARG A 1 282 ? 2.277 0.291 20.909 1.00 88.06 282 ARG A C 1
ATOM 2390 O O . ARG A 1 282 ? 3.340 0.778 20.537 1.00 88.06 282 ARG A O 1
ATOM 2397 N N . LYS A 1 283 ? 2.230 -0.607 21.899 1.00 90.19 283 LYS A N 1
ATOM 2398 C CA . LYS A 1 283 ? 3.421 -1.027 22.671 1.00 90.19 283 LYS A CA 1
ATOM 2399 C C . LYS A 1 283 ? 4.542 -1.611 21.796 1.00 90.19 283 LYS A C 1
ATOM 2401 O O . LYS A 1 283 ? 5.708 -1.508 22.152 1.00 90.19 283 LYS A O 1
ATOM 2406 N N . LYS A 1 284 ? 4.202 -2.198 20.639 1.00 88.62 284 LYS A N 1
ATOM 2407 C CA . LYS A 1 284 ? 5.163 -2.753 19.664 1.00 88.62 284 LYS A CA 1
ATOM 2408 C C . LYS A 1 284 ? 5.627 -1.752 18.592 1.00 88.62 284 LYS A C 1
ATOM 2410 O O . LYS A 1 284 ? 6.486 -2.085 17.777 1.00 88.62 284 LYS A O 1
ATOM 2415 N N . SER A 1 285 ? 5.087 -0.532 18.570 1.00 84.38 285 SER A N 1
ATOM 2416 C CA . SER A 1 285 ? 5.420 0.470 17.552 1.00 84.38 285 SER A CA 1
ATOM 2417 C C . SER A 1 285 ? 6.765 1.137 17.851 1.00 84.38 285 SER A C 1
ATOM 2419 O O . SER A 1 285 ? 7.004 1.639 18.942 1.00 84.38 285 SER A O 1
ATOM 2421 N N . TYR A 1 286 ? 7.631 1.205 16.837 1.00 78.88 286 TYR A N 1
ATOM 2422 C CA .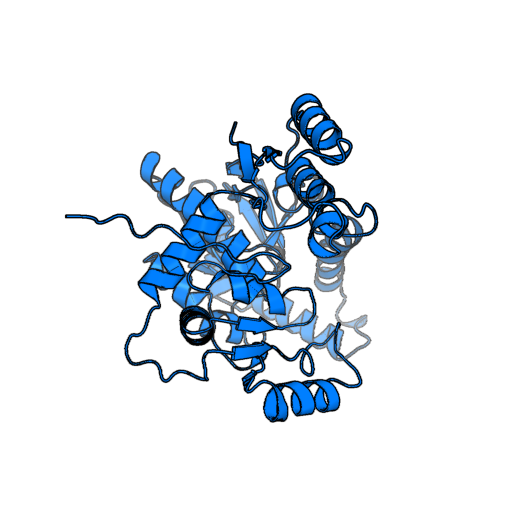 TYR A 1 286 ? 9.008 1.698 16.969 1.00 78.88 286 TYR A CA 1
ATOM 2423 C C . TYR A 1 286 ? 9.128 3.202 17.285 1.00 78.88 286 TYR A C 1
ATOM 2425 O O . TYR A 1 286 ? 10.119 3.624 17.869 1.00 78.88 286 TYR A O 1
ATOM 2433 N N . ARG A 1 287 ? 8.159 4.029 16.861 1.00 78.38 287 ARG A N 1
ATOM 2434 C CA . ARG A 1 287 ? 8.255 5.505 16.967 1.00 78.38 287 ARG A CA 1
ATOM 2435 C C . ARG A 1 287 ? 7.307 6.118 17.991 1.00 78.38 287 ARG A C 1
ATOM 2437 O O . ARG A 1 287 ? 7.705 6.990 18.747 1.00 78.38 287 ARG A O 1
ATOM 2444 N N . ARG A 1 288 ? 6.035 5.714 17.953 1.00 78.31 288 ARG A N 1
ATOM 2445 C CA . ARG A 1 288 ? 4.959 6.261 18.794 1.00 78.31 288 ARG A CA 1
ATOM 2446 C C . ARG A 1 288 ? 4.367 5.127 19.618 1.00 78.31 288 ARG A C 1
ATOM 2448 O O . ARG A 1 288 ? 3.750 4.241 19.022 1.00 78.31 288 ARG A O 1
ATOM 2455 N N . PHE A 1 289 ? 4.579 5.144 20.927 1.00 83.81 289 PHE A N 1
ATOM 2456 C CA . PHE A 1 289 ? 4.034 4.185 21.888 1.00 83.81 289 PHE A CA 1
ATOM 2457 C C . PHE A 1 289 ? 3.587 4.924 23.155 1.00 83.81 289 PHE A C 1
ATOM 2459 O O . PHE A 1 289 ? 4.055 6.031 23.418 1.00 83.81 289 PHE A O 1
ATOM 2466 N N . LEU A 1 290 ? 2.664 4.329 23.910 1.00 86.12 290 LEU A N 1
ATOM 2467 C CA . LEU A 1 290 ? 2.266 4.836 25.222 1.00 86.12 290 LEU A CA 1
ATOM 2468 C C . LEU A 1 290 ? 3.165 4.217 26.285 1.00 86.12 290 LEU A C 1
ATOM 2470 O O . LEU A 1 290 ? 3.355 3.001 26.301 1.00 86.12 290 LEU A O 1
ATOM 2474 N N . ILE A 1 291 ? 3.715 5.050 27.166 1.00 90.50 291 ILE A N 1
ATOM 2475 C CA . ILE A 1 291 ? 4.559 4.581 28.274 1.00 90.50 291 ILE A CA 1
ATOM 2476 C C . ILE A 1 291 ? 3.742 3.798 29.312 1.00 90.50 291 ILE A C 1
ATOM 2478 O O . ILE A 1 291 ? 4.239 2.824 29.861 1.00 90.50 291 ILE A O 1
ATOM 2482 N N . ASN A 1 292 ? 2.477 4.177 29.505 1.00 92.81 292 ASN A N 1
ATOM 2483 C CA . ASN A 1 292 ? 1.514 3.564 30.419 1.00 92.81 292 ASN A CA 1
ATOM 2484 C C . ASN A 1 292 ? 0.461 2.719 29.670 1.00 92.81 292 ASN A C 1
ATOM 2486 O O . ASN A 1 292 ? -0.689 2.623 30.088 1.00 92.81 292 ASN A O 1
ATOM 2490 N N . ASP A 1 293 ? 0.835 2.117 28.532 1.00 92.50 293 ASP A N 1
ATOM 2491 C CA . ASP A 1 293 ? -0.087 1.318 27.704 1.00 92.50 293 ASP A CA 1
ATOM 2492 C C . ASP A 1 293 ? -0.709 0.138 28.468 1.00 92.50 293 ASP A C 1
ATOM 2494 O O . ASP A 1 293 ? -1.829 -0.257 28.162 1.00 92.50 293 ASP A O 1
ATOM 2498 N N . ASP A 1 294 ? 0.017 -0.431 29.437 1.00 94.75 294 ASP A N 1
ATOM 2499 C CA . ASP A 1 294 ? -0.472 -1.549 30.249 1.00 94.75 294 ASP A CA 1
ATOM 2500 C C . ASP A 1 294 ? -1.557 -1.110 31.240 1.00 94.75 294 ASP A C 1
ATOM 2502 O O . ASP A 1 294 ? -2.581 -1.778 31.316 1.00 94.75 294 ASP A O 1
ATOM 2506 N N . GLU A 1 295 ? -1.393 0.037 31.906 1.00 95.44 295 GLU A N 1
ATOM 2507 C CA . GLU A 1 295 ? -2.408 0.608 32.809 1.00 95.44 295 GLU A CA 1
ATOM 2508 C C . GLU A 1 295 ? -3.695 0.952 32.045 1.00 95.44 295 GLU A C 1
ATOM 2510 O O . GLU A 1 295 ? -4.802 0.627 32.468 1.00 95.44 295 GLU A O 1
ATOM 2515 N N . ILE A 1 296 ? -3.553 1.572 30.867 1.00 93.75 296 ILE A N 1
ATOM 2516 C CA . ILE A 1 296 ? -4.692 1.906 30.003 1.00 93.75 296 ILE A CA 1
ATOM 2517 C C . ILE A 1 296 ? -5.388 0.631 29.523 1.00 93.75 296 ILE A C 1
ATOM 2519 O O . ILE A 1 296 ? -6.616 0.560 29.536 1.00 93.75 296 ILE A O 1
ATOM 2523 N N . ALA A 1 297 ? -4.620 -0.373 29.096 1.00 94.19 297 ALA A N 1
ATOM 2524 C CA . ALA A 1 297 ? -5.186 -1.644 28.673 1.00 94.19 297 ALA A CA 1
ATOM 2525 C C . ALA A 1 297 ? -5.949 -2.330 29.810 1.00 94.19 297 ALA A C 1
ATOM 2527 O O . ALA A 1 297 ? -7.064 -2.772 29.571 1.00 94.19 297 ALA A O 1
ATOM 2528 N N . GLU A 1 298 ? -5.398 -2.370 31.024 1.00 96.69 298 GLU A N 1
ATOM 2529 C CA . GLU A 1 298 ? -6.047 -2.991 32.181 1.00 96.69 298 GLU A CA 1
ATOM 2530 C C . GLU A 1 298 ? -7.416 -2.364 32.467 1.00 96.69 298 GLU A C 1
ATOM 2532 O O . GLU A 1 298 ? -8.405 -3.084 32.578 1.00 96.69 298 GLU A O 1
ATOM 2537 N N . ILE A 1 299 ? -7.509 -1.030 32.476 1.00 96.81 299 ILE A N 1
ATOM 2538 C CA . ILE A 1 299 ? -8.786 -0.319 32.646 1.00 96.81 299 ILE A CA 1
ATOM 2539 C C . ILE A 1 299 ? -9.765 -0.695 31.525 1.00 96.81 299 ILE A C 1
ATOM 2541 O O . ILE A 1 299 ? -10.914 -1.057 31.777 1.00 96.81 299 ILE A O 1
ATOM 2545 N N . LEU A 1 300 ? -9.323 -0.635 30.265 1.00 96.25 300 LEU A N 1
ATOM 2546 C CA . LEU A 1 300 ? -10.181 -0.923 29.112 1.00 96.25 300 LEU A CA 1
ATOM 2547 C C . LEU A 1 300 ? -10.669 -2.378 29.088 1.00 96.25 300 LEU A C 1
ATOM 2549 O O . LEU A 1 300 ? -11.818 -2.632 28.716 1.00 96.25 300 LEU A O 1
ATOM 2553 N N . GLU A 1 301 ? -9.816 -3.327 29.467 1.00 96.00 301 GLU A N 1
ATOM 2554 C CA . GLU A 1 301 ? -10.135 -4.753 29.509 1.00 96.00 301 GLU A CA 1
A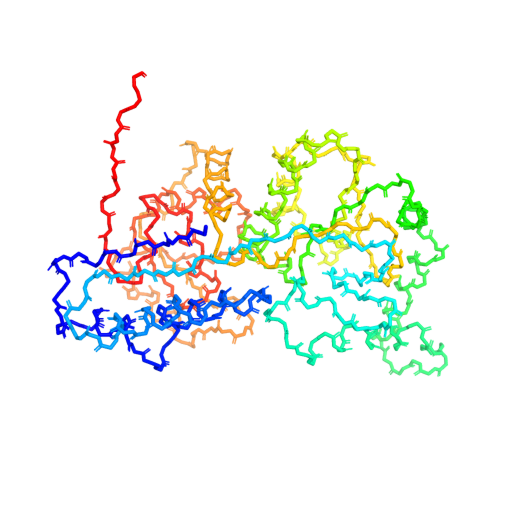TOM 2555 C C . GLU A 1 301 ? -11.066 -5.078 30.688 1.00 96.00 301 GLU A C 1
ATOM 2557 O O . GLU A 1 301 ? -12.111 -5.696 30.476 1.00 96.00 301 GLU A O 1
ATOM 2562 N N . CYS A 1 302 ? -10.739 -4.615 31.899 1.00 96.56 302 CYS A N 1
ATOM 2563 C CA . CYS A 1 302 ? -11.475 -4.938 33.124 1.00 96.56 302 CYS A CA 1
ATOM 2564 C C . CYS A 1 302 ? -12.810 -4.191 33.250 1.00 96.56 302 CYS A C 1
ATOM 2566 O O . CYS A 1 302 ? -13.802 -4.788 33.665 1.00 96.56 302 CYS A O 1
ATOM 2568 N N . GLU A 1 303 ? -12.865 -2.905 32.893 1.00 96.56 303 GLU A N 1
ATOM 2569 C CA . GLU A 1 303 ? -14.060 -2.075 33.114 1.00 96.56 303 GLU A CA 1
ATOM 2570 C C . GLU A 1 303 ? -14.956 -1.973 31.876 1.00 96.56 303 GLU A C 1
ATOM 2572 O O . GLU A 1 303 ? -16.180 -1.889 31.986 1.00 96.56 303 GLU A O 1
ATOM 2577 N N . TYR A 1 304 ? -14.360 -1.985 30.681 1.00 95.62 304 TYR A N 1
ATOM 2578 C CA . TYR A 1 304 ? -15.073 -1.675 29.437 1.00 95.62 304 TYR A CA 1
ATOM 2579 C C . TYR A 1 304 ? -15.172 -2.857 28.466 1.00 95.62 304 TYR A C 1
ATOM 2581 O O . TYR A 1 304 ? -15.773 -2.709 27.391 1.00 95.62 304 TYR A O 1
ATOM 2589 N N . GLY A 1 305 ? -14.612 -4.015 28.837 1.00 95.88 305 GLY A N 1
ATOM 2590 C CA . GLY A 1 305 ? -14.681 -5.259 28.073 1.00 95.88 305 GLY A CA 1
ATOM 2591 C C . GLY A 1 305 ? -13.973 -5.192 26.721 1.00 95.88 305 GLY A C 1
ATOM 2592 O O . GLY A 1 305 ? -14.386 -5.868 25.778 1.00 95.88 305 GLY A O 1
ATOM 2593 N N . PHE A 1 306 ? -12.957 -4.337 26.584 1.00 97.19 306 PHE A N 1
ATOM 2594 C CA . PHE A 1 306 ? -12.133 -4.316 25.382 1.00 97.19 306 PHE A CA 1
ATOM 2595 C C . PHE A 1 306 ? -11.237 -5.549 25.317 1.00 97.19 306 PHE A C 1
ATOM 2597 O O . PHE A 1 306 ? -10.846 -6.122 26.327 1.00 97.19 306 PHE A O 1
ATOM 2604 N N . ARG A 1 307 ? -10.864 -5.929 24.098 1.00 97.06 307 ARG A N 1
ATOM 2605 C CA . ARG A 1 307 ? -9.765 -6.850 23.832 1.00 97.06 307 ARG A CA 1
ATOM 2606 C C . ARG A 1 307 ? -8.566 -6.061 23.330 1.00 97.06 307 ARG A C 1
ATOM 2608 O O . ARG A 1 307 ? -8.650 -5.433 22.269 1.00 97.06 307 ARG A O 1
ATOM 2615 N N . ARG A 1 308 ? -7.435 -6.135 24.034 1.00 96.19 308 ARG A N 1
ATOM 2616 C CA . ARG A 1 308 ? -6.164 -5.609 23.530 1.00 96.19 308 ARG A CA 1
ATOM 2617 C C . ARG A 1 308 ? -5.614 -6.497 22.418 1.00 96.19 308 ARG A C 1
ATOM 2619 O O . ARG A 1 308 ? -5.537 -7.719 22.555 1.00 96.19 308 ARG A O 1
ATOM 2626 N N . ILE A 1 309 ? -5.184 -5.877 21.323 1.00 96.06 309 ILE A N 1
ATOM 2627 C CA . ILE A 1 309 ? -4.477 -6.545 20.226 1.00 96.06 309 ILE A CA 1
ATOM 2628 C C . ILE A 1 309 ? -3.279 -5.720 19.751 1.00 96.06 309 ILE A C 1
ATOM 2630 O O . ILE A 1 309 ? -3.220 -4.507 19.963 1.00 96.06 309 ILE A O 1
ATOM 2634 N N . TYR A 1 310 ? -2.355 -6.377 19.050 1.00 93.94 310 TYR A N 1
ATOM 2635 C CA . TYR A 1 310 ? -1.246 -5.740 18.342 1.00 93.94 310 TYR A CA 1
ATOM 2636 C C . TYR A 1 310 ? -1.372 -6.036 16.853 1.00 93.94 310 TYR A C 1
ATOM 2638 O O . TYR A 1 310 ? -1.336 -7.192 16.437 1.00 93.94 310 TYR A O 1
ATOM 2646 N N . MET A 1 311 ? -1.530 -5.000 16.034 1.00 91.75 311 MET A N 1
ATOM 2647 C CA . MET A 1 311 ? -1.720 -5.187 14.592 1.00 91.75 311 MET A CA 1
ATOM 2648 C C . MET A 1 311 ? -0.467 -5.734 13.906 1.00 91.75 311 MET A C 1
ATOM 2650 O O . MET A 1 311 ? -0.545 -6.335 12.844 1.00 91.75 311 MET A O 1
ATOM 2654 N N . GLU A 1 312 ? 0.703 -5.571 14.501 1.00 90.19 312 GLU A N 1
ATOM 2655 C CA . GLU A 1 312 ? 1.958 -6.114 13.995 1.00 90.19 312 GLU A CA 1
ATOM 2656 C C . GLU A 1 312 ? 2.006 -7.652 14.006 1.00 90.19 312 GLU A C 1
ATOM 2658 O O . GLU A 1 312 ? 2.875 -8.214 13.349 1.00 90.19 312 GLU A O 1
ATOM 2663 N N . ASP A 1 313 ? 1.080 -8.326 14.695 1.00 93.50 313 ASP A N 1
ATOM 2664 C CA . ASP A 1 313 ? 1.055 -9.790 14.817 1.00 93.50 313 ASP A CA 1
ATOM 2665 C C . ASP A 1 313 ? 0.196 -10.488 13.745 1.00 93.50 313 ASP A C 1
ATOM 2667 O O . ASP A 1 313 ? 0.138 -11.715 13.711 1.00 93.50 313 ASP A O 1
ATOM 2671 N N . TYR A 1 314 ? -0.478 -9.727 12.879 1.00 94.44 314 TYR A N 1
ATOM 2672 C CA . TYR A 1 314 ? -1.488 -10.256 11.959 1.00 94.44 314 TYR A CA 1
ATOM 2673 C C . TYR A 1 314 ? -1.195 -9.905 10.493 1.00 94.44 314 TYR A C 1
ATOM 2675 O O . TYR A 1 314 ? -0.770 -8.786 10.176 1.00 94.44 314 TYR A O 1
ATOM 2683 N N . ASP A 1 315 ? -1.477 -10.847 9.593 1.00 95.94 315 ASP A N 1
ATOM 2684 C CA . ASP A 1 315 ? -1.519 -10.619 8.143 1.00 95.94 315 ASP A CA 1
ATOM 2685 C C . ASP A 1 315 ? -2.761 -9.804 7.724 1.00 95.94 315 ASP A C 1
ATOM 2687 O O . ASP A 1 315 ? -3.608 -9.445 8.552 1.00 95.94 315 ASP A O 1
ATOM 2691 N N . LEU A 1 316 ? -2.852 -9.448 6.440 1.00 95.75 316 LEU A N 1
ATOM 2692 C CA . LEU A 1 316 ? -3.930 -8.610 5.915 1.00 95.75 316 LEU A CA 1
ATOM 2693 C C . LEU A 1 316 ? -5.310 -9.246 6.098 1.00 95.75 316 LEU A C 1
ATOM 2695 O O . LEU A 1 316 ? -6.196 -8.610 6.679 1.00 95.75 316 LEU A O 1
ATOM 2699 N N . LYS A 1 317 ? -5.487 -10.497 5.659 1.00 96.94 317 LYS A N 1
ATOM 2700 C CA . LYS A 1 317 ? -6.746 -11.234 5.817 1.00 96.94 317 LYS A CA 1
ATOM 2701 C C . LYS A 1 317 ? -7.215 -11.286 7.268 1.00 96.94 317 LYS A C 1
ATOM 2703 O O . LYS A 1 317 ? -8.390 -11.021 7.545 1.00 96.94 317 LYS A O 1
ATOM 2708 N N . THR A 1 318 ? -6.320 -11.585 8.207 1.00 97.00 318 THR A N 1
ATOM 2709 C CA . THR A 1 318 ? -6.655 -11.641 9.633 1.00 97.00 318 THR A CA 1
ATOM 2710 C C . THR A 1 318 ? -7.071 -10.269 10.149 1.00 97.00 318 THR A C 1
ATOM 2712 O O . THR A 1 318 ? -8.107 -10.149 10.802 1.00 97.00 318 THR A O 1
ATOM 2715 N N . LYS A 1 319 ? -6.334 -9.204 9.806 1.00 95.62 319 LYS A N 1
ATOM 2716 C CA . LYS A 1 319 ? -6.690 -7.829 10.199 1.00 95.62 319 LYS A CA 1
ATOM 2717 C C . LYS A 1 319 ? -8.066 -7.419 9.705 1.00 95.62 319 LYS A C 1
ATOM 2719 O O . LYS A 1 319 ? -8.854 -6.895 10.490 1.00 95.62 319 LYS A O 1
ATOM 2724 N N . ILE A 1 320 ? -8.368 -7.682 8.436 1.00 95.56 320 ILE A N 1
ATOM 2725 C CA . ILE A 1 320 ? -9.676 -7.379 7.850 1.00 95.56 320 ILE A CA 1
ATOM 2726 C C . ILE A 1 320 ? -10.775 -8.117 8.610 1.00 95.56 320 ILE A C 1
ATOM 2728 O O . ILE A 1 320 ? -11.760 -7.502 9.010 1.00 95.56 320 ILE A O 1
ATOM 2732 N N . ASN A 1 321 ? -10.595 -9.409 8.886 1.00 96.88 321 ASN A N 1
ATOM 2733 C CA . ASN A 1 321 ? -11.608 -10.199 9.581 1.00 96.88 321 ASN A CA 1
ATOM 2734 C C . ASN A 1 321 ? -11.825 -9.802 11.043 1.00 96.88 321 ASN A C 1
ATOM 2736 O O . ASN A 1 321 ? -12.957 -9.917 11.525 1.00 96.88 321 ASN A O 1
ATOM 2740 N N . ILE A 1 322 ? -10.784 -9.317 11.730 1.00 96.19 322 ILE A N 1
ATOM 2741 C CA . ILE A 1 322 ? -10.922 -8.689 13.049 1.00 96.19 322 ILE A CA 1
ATOM 2742 C C . ILE A 1 322 ? -11.761 -7.415 12.905 1.00 96.19 322 ILE A C 1
ATOM 2744 O O . ILE A 1 322 ? -12.779 -7.278 13.576 1.00 96.19 322 ILE A O 1
ATOM 2748 N N . MET A 1 323 ? -11.377 -6.502 12.007 1.00 95.50 323 MET A N 1
ATOM 2749 C CA . MET A 1 323 ? -12.037 -5.199 11.861 1.00 95.50 323 MET A CA 1
ATOM 2750 C C . MET A 1 323 ? -13.497 -5.311 11.413 1.00 95.50 323 MET A C 1
ATOM 2752 O O . MET A 1 323 ? -14.340 -4.623 11.977 1.00 95.50 323 MET A O 1
ATOM 2756 N N . LEU A 1 324 ? -13.833 -6.228 10.503 1.00 94.19 324 LEU A N 1
ATOM 2757 C CA . LEU A 1 324 ? -15.215 -6.479 10.070 1.00 94.19 324 LEU A CA 1
ATOM 2758 C C . LEU A 1 324 ? -16.149 -6.922 11.214 1.00 94.19 324 LEU A C 1
ATOM 2760 O O . LEU A 1 324 ? -17.366 -6.817 11.089 1.00 94.19 324 LEU A O 1
ATOM 2764 N N . ARG A 1 325 ? -15.599 -7.417 12.331 1.00 93.62 325 ARG A N 1
ATOM 2765 C CA . ARG A 1 325 ? -16.353 -7.847 13.524 1.00 93.62 325 ARG A CA 1
ATOM 2766 C C . ARG A 1 325 ? -16.299 -6.834 14.670 1.00 93.62 325 ARG A C 1
ATOM 2768 O O . ARG A 1 325 ? -17.053 -6.966 15.635 1.00 93.62 325 ARG A O 1
ATOM 2775 N N . THR A 1 326 ? -15.443 -5.823 14.563 1.00 93.81 326 THR A N 1
ATOM 2776 C CA . THR A 1 326 ? -15.293 -4.758 15.554 1.00 93.81 326 THR A CA 1
ATOM 2777 C C . THR A 1 326 ? -16.424 -3.744 15.429 1.00 93.81 326 THR A C 1
ATOM 2779 O O . THR A 1 326 ? -16.629 -3.151 14.373 1.00 93.81 326 THR A O 1
ATOM 2782 N N . LYS A 1 327 ? -17.120 -3.481 16.537 1.00 90.50 327 LYS A N 1
ATOM 2783 C CA . LYS A 1 327 ? -18.132 -2.419 16.657 1.00 90.50 327 LYS A CA 1
ATOM 2784 C C . LYS A 1 327 ? -17.575 -1.157 17.306 1.00 90.50 327 LYS A C 1
ATOM 2786 O O . LYS A 1 327 ? -18.013 -0.060 16.974 1.00 90.50 327 LYS A O 1
ATOM 2791 N N . VAL A 1 328 ? -16.640 -1.314 18.243 1.00 90.31 328 VAL A N 1
ATOM 2792 C CA . VAL A 1 328 ? -15.974 -0.205 18.933 1.00 90.31 328 VAL A CA 1
ATOM 2793 C C . VAL A 1 328 ? -14.473 -0.394 18.809 1.00 90.31 328 VAL A C 1
ATOM 2795 O O . VAL A 1 328 ? -13.926 -1.387 19.283 1.00 90.31 328 VAL A O 1
ATOM 2798 N N . LEU A 1 329 ? -13.815 0.567 18.172 1.00 91.19 329 LEU A N 1
ATOM 2799 C CA . LEU A 1 329 ? -12.372 0.583 17.998 1.00 91.19 329 LEU A CA 1
ATOM 2800 C C . LEU A 1 329 ? -11.766 1.724 18.813 1.00 91.19 329 LEU A C 1
ATOM 2802 O O . LEU A 1 329 ? -12.195 2.868 18.683 1.00 91.19 329 LEU A O 1
ATOM 2806 N N . MET A 1 330 ? -10.735 1.419 19.596 1.00 90.75 330 MET A N 1
ATOM 2807 C CA . MET A 1 330 ? -9.915 2.403 20.294 1.00 90.75 330 MET A CA 1
ATOM 2808 C C . MET A 1 330 ? -8.438 2.194 19.950 1.00 90.75 330 MET A C 1
ATOM 2810 O O . MET A 1 330 ? -7.962 1.066 19.852 1.00 90.75 330 MET A O 1
ATOM 2814 N N . SER A 1 331 ? -7.702 3.281 19.737 1.00 88.81 331 SER A N 1
ATOM 2815 C CA . SER A 1 331 ? -6.256 3.274 19.496 1.00 88.81 331 SER A CA 1
ATOM 2816 C C . SER A 1 331 ? -5.718 4.685 19.693 1.00 88.81 331 SER A C 1
ATOM 2818 O O . SER A 1 331 ? -6.450 5.662 19.559 1.00 88.81 331 SER A O 1
ATOM 2820 N N . VAL A 1 332 ? -4.411 4.801 19.898 1.00 82.56 332 VAL A N 1
ATOM 2821 C CA . VAL A 1 332 ? -3.709 6.074 19.704 1.00 82.56 332 VAL A CA 1
ATOM 2822 C C . VAL A 1 332 ? -3.677 6.426 18.219 1.00 82.56 332 VAL A C 1
ATOM 2824 O O . VAL A 1 332 ? -3.487 5.544 17.371 1.00 82.56 332 VAL A O 1
ATOM 2827 N N . GLU A 1 333 ? -3.819 7.716 17.917 1.00 75.19 333 GLU A N 1
ATOM 2828 C CA . GLU A 1 333 ? -3.806 8.267 16.562 1.00 75.19 333 GLU A CA 1
ATOM 2829 C C . GLU A 1 333 ? -2.593 7.792 15.733 1.00 75.19 333 GLU A C 1
ATOM 2831 O O . GLU A 1 333 ? -1.458 7.663 16.212 1.00 75.19 333 GLU A O 1
ATOM 2836 N N . GLY A 1 334 ? -2.835 7.524 14.448 1.00 75.38 334 GLY A N 1
ATOM 2837 C CA . GLY A 1 334 ? -1.835 7.146 13.454 1.00 75.38 334 GLY A CA 1
ATOM 2838 C C . GLY A 1 334 ? -2.221 5.885 12.685 1.00 75.38 334 GLY A C 1
ATOM 2839 O O . GLY A 1 334 ? -3.387 5.530 12.573 1.00 75.38 334 GLY A O 1
ATOM 2840 N N . THR A 1 335 ? -1.222 5.181 12.158 1.00 73.25 335 THR A N 1
ATOM 2841 C CA . THR A 1 335 ? -1.415 4.019 11.270 1.00 73.25 335 THR A CA 1
ATOM 2842 C C . THR A 1 335 ? -2.169 2.868 11.932 1.00 73.25 335 THR A C 1
ATOM 2844 O O . THR A 1 335 ? -2.884 2.143 11.256 1.00 73.25 335 THR A O 1
ATOM 2847 N N . SER A 1 336 ? -2.069 2.717 13.255 1.00 76.50 336 SER A N 1
ATOM 2848 C CA . SER A 1 336 ? -2.859 1.735 14.004 1.00 76.50 336 SER A CA 1
ATOM 2849 C C . SER A 1 336 ? -4.360 2.007 13.882 1.00 76.50 336 SER A C 1
ATOM 2851 O O . SER A 1 336 ? -5.125 1.081 13.626 1.00 76.50 336 SER A O 1
ATOM 2853 N N . PHE A 1 337 ? -4.766 3.277 13.955 1.00 80.62 337 PHE A N 1
ATOM 2854 C CA . PHE A 1 337 ? -6.163 3.691 13.827 1.00 80.62 337 PHE A CA 1
ATOM 2855 C C . PHE A 1 337 ? -6.707 3.508 12.401 1.00 80.62 337 PHE A C 1
ATOM 2857 O O . PHE A 1 337 ? -7.882 3.197 12.229 1.00 80.62 337 PHE A O 1
ATOM 2864 N N . MET A 1 338 ? -5.844 3.587 11.380 1.00 83.94 338 MET A N 1
ATOM 2865 C CA . MET A 1 338 ? -6.229 3.382 9.975 1.00 83.94 338 MET A CA 1
ATOM 2866 C C . MET A 1 338 ? -6.766 1.974 9.680 1.00 83.94 338 MET A C 1
ATOM 2868 O O . MET A 1 338 ? -7.509 1.806 8.720 1.00 83.94 338 MET A O 1
ATOM 2872 N N . ASN A 1 339 ? -6.483 0.968 10.518 1.00 88.19 339 ASN A N 1
ATOM 2873 C CA . ASN A 1 339 ? -7.127 -0.347 10.385 1.00 88.19 339 ASN A CA 1
ATOM 2874 C C . ASN A 1 339 ? -8.656 -0.259 10.551 1.00 88.19 339 ASN A C 1
ATOM 2876 O O . ASN A 1 339 ? -9.379 -1.066 9.973 1.00 88.19 339 ASN A O 1
ATOM 2880 N N . GLY A 1 340 ? -9.157 0.759 11.262 1.00 88.38 340 GLY A N 1
ATOM 2881 C CA . GLY A 1 340 ? -10.588 1.027 11.408 1.00 88.38 340 GLY A CA 1
ATOM 2882 C C . GLY A 1 340 ? -11.321 1.260 10.088 1.00 88.38 340 GLY A C 1
ATOM 2883 O O . GLY A 1 340 ? -12.536 1.080 10.035 1.00 88.38 340 GLY A O 1
ATOM 2884 N N . LEU A 1 341 ? -10.599 1.566 9.004 1.00 88.06 341 LEU A N 1
ATOM 2885 C CA . LEU A 1 341 ? -11.161 1.650 7.657 1.00 88.06 341 LEU A CA 1
ATOM 2886 C C . LEU A 1 341 ? -11.814 0.340 7.188 1.00 88.06 341 LEU A C 1
ATOM 2888 O O . LEU A 1 341 ? -12.691 0.378 6.333 1.00 88.06 341 LEU A O 1
ATOM 2892 N N . PHE A 1 342 ? -11.436 -0.803 7.768 1.00 91.81 342 PHE A N 1
ATOM 2893 C CA . PHE A 1 342 ? -12.005 -2.112 7.443 1.00 91.81 342 PHE A CA 1
ATOM 2894 C C . PHE A 1 342 ? -13.217 -2.511 8.308 1.00 91.81 342 PHE A C 1
ATOM 2896 O O . PHE A 1 342 ? -13.699 -3.633 8.168 1.00 91.81 342 PHE A O 1
ATOM 2903 N N . THR A 1 343 ? -13.719 -1.648 9.195 1.00 90.31 343 THR A N 1
ATOM 2904 C CA . THR A 1 343 ? -14.913 -1.937 10.023 1.00 90.31 343 THR A CA 1
ATOM 2905 C C . THR A 1 343 ? -16.226 -1.845 9.229 1.00 90.31 343 THR A C 1
ATOM 2907 O O . THR A 1 343 ? -16.260 -1.234 8.157 1.00 90.31 343 THR A O 1
ATOM 2910 N N . GLU A 1 344 ? -17.315 -2.451 9.734 1.00 80.44 344 GLU A N 1
ATOM 2911 C CA . GLU A 1 344 ? -18.668 -2.303 9.163 1.00 80.44 344 GLU A CA 1
ATOM 2912 C C . GLU A 1 344 ? -19.743 -1.819 10.178 1.00 80.44 344 GLU A C 1
ATOM 2914 O O . GLU A 1 344 ? -19.954 -2.463 11.209 1.00 80.44 344 GLU A O 1
ATOM 2919 N N . PRO A 1 345 ? -20.472 -0.711 9.885 1.00 66.56 345 PRO A N 1
ATOM 2920 C CA . PRO A 1 345 ? -20.120 0.263 8.846 1.00 66.56 345 PRO A CA 1
ATOM 2921 C C . PRO A 1 345 ? -18.721 0.818 9.119 1.00 66.56 345 PRO A C 1
ATOM 2923 O O . PRO A 1 345 ? -18.242 0.657 10.237 1.00 66.56 345 PRO A O 1
ATOM 2926 N N . ILE A 1 346 ? -18.064 1.412 8.114 1.00 60.81 346 ILE A N 1
ATOM 2927 C CA . ILE A 1 346 ? -16.742 2.028 8.300 1.00 60.81 346 ILE A CA 1
ATOM 2928 C C . ILE A 1 346 ? -16.878 3.071 9.416 1.00 60.81 346 ILE A C 1
ATOM 2930 O O . ILE A 1 346 ? -17.338 4.190 9.209 1.00 60.81 346 ILE A O 1
ATOM 2934 N N . ASN A 1 347 ? -16.543 2.641 10.623 1.00 47.06 347 ASN A N 1
ATOM 2935 C CA . ASN A 1 347 ? -16.716 3.306 11.895 1.00 47.06 347 ASN A CA 1
ATOM 2936 C C . ASN A 1 347 ? -15.306 3.498 12.430 1.00 47.06 347 ASN A C 1
ATOM 2938 O O . ASN A 1 347 ? -14.870 2.847 13.380 1.00 47.06 347 ASN A O 1
ATOM 2942 N N . ALA A 1 348 ? -14.565 4.411 11.816 1.00 41.34 348 ALA A N 1
ATOM 2943 C CA . ALA A 1 348 ? -13.482 5.035 12.546 1.00 41.34 348 ALA A CA 1
ATOM 2944 C C . ALA A 1 348 ? -14.143 5.984 13.558 1.00 41.34 348 ALA A C 1
ATOM 2946 O O . ALA A 1 348 ? -14.499 7.108 13.218 1.00 41.34 348 ALA A O 1
ATOM 2947 N N . LEU A 1 349 ? -14.381 5.518 14.791 1.00 37.72 349 LEU A N 1
ATOM 2948 C CA . LEU A 1 349 ? -14.793 6.390 15.894 1.00 37.72 349 LEU A CA 1
ATOM 2949 C C . LEU A 1 349 ? -13.618 7.298 16.278 1.00 37.72 349 LEU A C 1
ATOM 2951 O O . LEU A 1 349 ? -12.906 7.054 17.244 1.00 37.72 349 LEU A O 1
ATOM 2955 N N . GLY A 1 350 ? -13.421 8.348 15.489 1.00 39.09 350 GLY A N 1
ATOM 2956 C CA . GLY A 1 350 ? -12.874 9.624 15.926 1.00 39.09 350 GLY A CA 1
ATOM 2957 C C . GLY A 1 350 ? -14.037 10.610 15.969 1.00 39.09 350 GLY A C 1
ATOM 2958 O O . GLY A 1 350 ? -14.124 11.479 15.118 1.00 39.09 350 GLY A O 1
ATOM 2959 N N . GLY A 1 351 ? -14.984 10.395 16.889 1.00 32.34 351 GLY A N 1
ATOM 2960 C CA . GLY A 1 351 ? -16.195 11.212 17.033 1.00 32.34 351 GLY A CA 1
ATOM 2961 C C . GLY A 1 351 ? -17.234 11.030 15.914 1.00 32.34 351 GLY A C 1
ATOM 2962 O O . GLY A 1 351 ? -17.094 11.557 14.818 1.00 32.34 351 GLY A O 1
ATOM 2963 N N . GLY A 1 352 ? -18.343 10.352 16.227 1.00 27.30 352 GLY A N 1
ATOM 2964 C CA . GLY A 1 352 ? -19.568 10.379 15.415 1.00 27.30 352 GLY A CA 1
ATOM 2965 C C . GLY A 1 352 ? -19.941 9.041 14.776 1.00 27.30 352 GLY A C 1
ATOM 2966 O O . GLY A 1 352 ? -19.413 8.644 13.745 1.00 27.30 352 GLY A O 1
ATOM 2967 N N . ALA A 1 353 ? -20.918 8.361 15.375 1.00 29.38 353 ALA A N 1
ATOM 2968 C CA . ALA A 1 353 ? -21.542 7.170 14.810 1.00 29.38 353 ALA A CA 1
ATOM 2969 C C . ALA A 1 353 ? -22.362 7.514 13.552 1.00 29.38 353 ALA A C 1
ATOM 2971 O O . ALA A 1 353 ? -23.211 8.408 13.594 1.00 29.38 353 ALA A O 1
ATOM 2972 N N . SER A 1 354 ? -22.201 6.746 12.468 1.00 31.77 354 SER A N 1
ATOM 2973 C CA . SER A 1 354 ? -23.160 6.742 11.358 1.00 31.77 354 SER A CA 1
ATOM 2974 C C . SER A 1 354 ? -23.781 5.351 11.189 1.00 31.77 354 SER A C 1
ATOM 2976 O O . SER A 1 354 ? -23.102 4.335 11.057 1.00 31.77 354 SER A O 1
ATOM 2978 N N . LYS A 1 355 ? -25.118 5.297 11.238 1.00 30.91 355 LYS A N 1
ATOM 2979 C CA . LYS A 1 355 ? -25.906 4.141 10.797 1.00 30.91 355 LYS A CA 1
ATOM 2980 C C . LYS A 1 355 ? -25.868 4.131 9.269 1.00 30.91 355 LYS A C 1
ATOM 2982 O O . LYS A 1 355 ? -26.525 4.964 8.650 1.00 30.91 355 LYS A O 1
ATOM 2987 N N . ALA A 1 356 ? -25.112 3.213 8.673 1.00 32.56 356 ALA A N 1
ATOM 2988 C CA . ALA A 1 356 ? -25.123 3.033 7.228 1.00 32.56 356 ALA A CA 1
ATOM 2989 C C . ALA A 1 356 ? -26.396 2.321 6.753 1.00 32.56 356 ALA A C 1
ATOM 2991 O O . ALA A 1 356 ? -26.929 1.411 7.394 1.00 32.56 356 ALA A O 1
ATOM 2992 N N . TYR A 1 357 ? -26.844 2.787 5.595 1.00 30.20 357 TYR A N 1
ATOM 2993 C CA . TYR A 1 357 ? -27.944 2.316 4.777 1.00 30.20 357 TYR A CA 1
ATOM 2994 C C . TYR A 1 357 ? -27.896 0.801 4.529 1.00 30.20 357 TYR A C 1
ATOM 2996 O O . TYR A 1 357 ? -26.983 0.294 3.884 1.00 30.20 357 TYR A O 1
ATOM 3004 N N . ARG A 1 358 ? -28.947 0.093 4.952 1.00 26.89 358 ARG A N 1
ATOM 3005 C CA . ARG A 1 358 ? -29.384 -1.141 4.291 1.00 26.89 358 ARG A CA 1
ATOM 3006 C C . ARG A 1 358 ? -30.388 -0.739 3.219 1.00 26.89 358 ARG A C 1
ATOM 3008 O O . ARG A 1 358 ? -31.552 -0.539 3.550 1.00 26.89 358 ARG A O 1
ATOM 3015 N N . ASN A 1 359 ? -29.958 -0.635 1.966 1.00 28.12 359 ASN A N 1
ATOM 3016 C CA . ASN A 1 359 ? -30.890 -0.748 0.851 1.00 28.12 359 ASN A CA 1
ATOM 3017 C C . ASN A 1 359 ? -30.683 -2.088 0.155 1.00 28.12 359 ASN A C 1
ATOM 3019 O O . ASN A 1 359 ? -29.569 -2.491 -0.165 1.00 28.12 359 ASN A O 1
ATOM 3023 N N . LYS A 1 360 ? -31.819 -2.773 0.037 1.00 28.16 360 LYS A N 1
ATOM 3024 C CA . LYS A 1 360 ? -32.054 -4.068 -0.581 1.00 28.16 360 LYS A CA 1
ATOM 3025 C C . LYS A 1 360 ? -31.564 -4.055 -2.028 1.00 28.16 360 LYS A C 1
ATOM 3027 O O . LYS A 1 360 ? -31.916 -3.144 -2.771 1.00 28.16 360 LYS A O 1
ATOM 3032 N N . VAL A 1 361 ? -30.845 -5.099 -2.419 1.00 27.09 361 VAL A N 1
ATOM 3033 C CA . VAL A 1 361 ? -30.831 -5.555 -3.809 1.00 27.09 361 VAL A CA 1
ATOM 3034 C C . VAL A 1 361 ? -31.740 -6.779 -3.838 1.00 27.09 361 VAL A C 1
ATOM 3036 O O . VAL A 1 361 ? -31.510 -7.731 -3.089 1.00 27.09 361 VAL A O 1
ATOM 3039 N N . ALA A 1 362 ? -32.833 -6.649 -4.585 1.00 28.12 362 ALA A N 1
ATOM 3040 C CA . ALA A 1 362 ? -33.624 -7.760 -5.095 1.00 28.12 362 ALA A CA 1
ATOM 3041 C C . ALA A 1 362 ? -33.017 -8.208 -6.426 1.00 28.12 362 ALA A C 1
ATOM 3043 O O . ALA A 1 362 ? -32.451 -7.321 -7.111 1.00 28.12 362 ALA A O 1
#

Secondary structure (DSSP, 8-state):
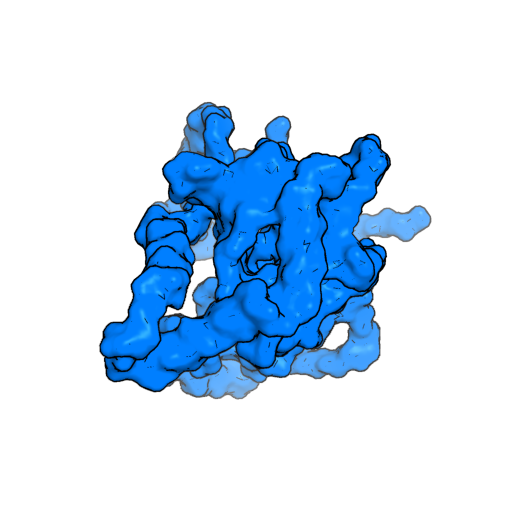-EEEEEE--TTS-TTSHHHHHTT-TTSS-HHHHHHHHHTTSS---HHHHHHHHHHHH-TT--EEEEEEPPP-EEEEEEEEE-TT--EE-TTS-B-GGG-TTS-HHHHHHHHHHHHHHHH--GGG--SHHHHHHHHHHHIIIII-HHHHHHHHHHH-TTSEEEE---TTTTSHHHIIIIIHHHHHHHHHHHHHTT--EEEEE---STTTHHHIIIIIHHHHHHTT--GGGEEE--SS-EEEEEEEEEPP-SS-HHHHHHHHHHHHHH--TT-----SEEEE--TT-SS---TTHHHHHHHHHHHH--EEE-GGG--HHHHHHHHTT-SEEEE-SSHHHHGGGGSSS----SS-----------

Organism: NCBI:txid215

Solvent-accessible surface area (backbone atoms only — not comparable to full-atom values): 20356 Å² total; per-residue (Å²): 136,56,66,47,75,48,72,61,59,85,87,60,48,77,86,37,70,63,52,46,48,54,62,32,84,93,47,93,18,60,66,51,54,35,51,60,27,46,64,33,47,95,66,90,50,67,68,54,52,51,51,35,51,52,34,62,68,37,87,80,56,46,58,42,55,38,64,38,40,77,68,47,80,45,77,37,72,53,32,36,34,40,39,51,43,50,49,21,38,85,89,67,47,68,45,60,46,60,47,67,87,57,51,73,66,56,60,52,50,63,53,48,54,47,57,47,54,75,66,57,49,82,92,71,57,88,45,76,66,53,50,53,53,40,51,49,32,49,38,44,73,77,67,34,65,67,47,52,54,46,50,53,56,33,56,32,65,90,41,41,34,35,54,42,37,47,71,57,47,90,37,64,64,52,27,47,45,39,25,45,19,44,45,51,54,48,52,54,52,32,61,77,66,71,57,74,65,30,40,33,40,61,38,73,47,90,93,36,40,66,52,38,78,32,42,52,46,59,53,39,56,76,68,64,59,55,76,92,35,56,37,63,34,45,76,49,75,38,65,34,20,28,35,32,37,49,27,40,45,58,64,36,74,45,27,56,51,34,48,51,52,49,51,68,72,47,58,54,92,83,62,82,79,77,55,42,28,37,29,46,53,37,80,84,43,93,86,64,57,54,93,59,48,66,64,54,45,48,50,37,35,76,78,69,60,31,32,81,45,54,71,90,80,51,40,49,53,57,49,39,47,49,23,50,53,28,76,42,62,45,54,65,88,54,76,73,42,57,53,28,66,45,18,62,57,70,49,59,64,77,69,73,91,72,90,69,86,87,78,85,84,131

Nearest PDB structures (foldseek):
  6xi2-assembly1_A  TM=5.929E-01  e=1.645E-03  Homo sapiens
  7e9l-assembly1_B  TM=6.096E-01  e=3.720E-03  Bos taurus
  7e9k-assembly2_D  TM=5.677E-01  e=4.978E-03  Bos taurus
  8kb7-assembly1_C  TM=4.346E-01  e=2.474E-03  Homo sapiens
  8kb7-assembly1_D  TM=4.406E-01  e=4.180E-03  Homo sapiens

InterPro domains:
  IPR049625 Glycosyltransferase 61, catalytic domain [PF04577] (227-345)

Sequence (362 aa):
MEILTIKINDKIPFDSLEYKSLRDENKHGILHAAYYGANTTNEDRSQELQILENEIKDKKARIFHIPIPRYTICHDESATINYIGFVYKDNGLPCEASLPCVTQADKENALRWFDEVENISFWRMRSKKQVKEFLKFMYFKYFSKKAKYNAKILQDPTKIKYLLPHPYFSNMCHFTTEDYAGLLIWIDYAKAHNLDYYIITPPQYRGYQKYYDWYIQEILDIESIPKDRIITLNHQNHKVKNLYHTSSIRFSTYQYQAIRKLQHTLYDPNFKSLGDRIYISRKKSYRRFLINDDEIAEILECEYGFRRIYMEDYDLKTKINIMLRTKVLMSVEGTSFMNGLFTEPINALGGGASKAYRNKVA